Protein AF-A0A7S1DZ33-F1 (afdb_monomer_lite)

Secondary structure (DSSP, 8-state):
---HHHHHHHTT-S-GGGHHHHHHHHHHHHHHHHHTT-S-HHHHHHHHHHH-GGGHHHHHHHHHHHHHH-HHHHHHHHHHHHHHHHHHHHTT-HHHHHHHHHHHHHHHHTTSS-HHHHHHHHHHHHHHHH-TTS-HHHHHHHHHHHHTTHHHHHHHHHHH-HHHHHHHHHHHHHHHHTSPPHHHHHTTTGGG--

Radius of gyration: 19.01 Å; chains: 1; bounding box: 52×31×53 Å

Foldseek 3Di:
DDDLLVLLLCQPVDDPVCNVVSLVVSLVVVLVCVVVVHDDVLVSLLVSLLVPVVCLLSSLLSLLSSCVVPVVSLVVSLVVLVVQLVVCVVVVVLSSVLSSLLSQLSNCVSVSHPPVVNLVVLVVLLVQLLDPVHDNVSNVSSLCSSVSNCVSRVVVCCVPPVVSVVVSVVSSVVSVVPDDDVCVVCVVPVVVVD

Structure (mmCIF, N/CA/C/O backbone):
data_AF-A0A7S1DZ33-F1
#
_entry.id   AF-A0A7S1DZ33-F1
#
loop_
_atom_site.group_PDB
_atom_site.id
_atom_site.type_symbol
_atom_site.label_atom_id
_atom_site.label_alt_id
_atom_site.label_comp_id
_atom_site.label_asym_id
_atom_site.label_entity_id
_atom_site.label_seq_id
_atom_site.pdbx_PDB_ins_code
_atom_site.Cartn_x
_atom_site.Cartn_y
_atom_site.Cartn_z
_atom_site.occupancy
_atom_site.B_iso_or_equiv
_atom_site.auth_seq_id
_atom_site.auth_comp_id
_atom_site.auth_asym_id
_atom_site.auth_atom_id
_atom_site.pdbx_PDB_model_num
ATOM 1 N N . GLY A 1 1 ? 5.507 -12.126 -29.852 1.00 51.16 1 GLY A N 1
ATOM 2 C CA . GLY A 1 1 ? 5.211 -11.935 -28.422 1.00 51.16 1 GLY A CA 1
ATOM 3 C C . GLY A 1 1 ? 4.075 -10.948 -28.310 1.00 51.16 1 GLY A C 1
ATOM 4 O O . GLY A 1 1 ? 3.994 -10.083 -29.174 1.00 51.16 1 GLY A O 1
ATOM 5 N N . GLY A 1 2 ? 3.186 -11.118 -27.330 1.00 70.50 2 GLY A N 1
ATOM 6 C CA . GLY A 1 2 ? 2.117 -10.150 -27.063 1.00 70.50 2 GLY A CA 1
ATOM 7 C C . GLY A 1 2 ? 2.671 -8.774 -26.685 1.00 70.50 2 GLY A C 1
ATOM 8 O O . GLY A 1 2 ? 3.858 -8.629 -26.377 1.00 70.50 2 GLY A O 1
ATOM 9 N N . SER A 1 3 ? 1.811 -7.763 -26.722 1.00 91.44 3 SER A N 1
ATOM 10 C CA . SER A 1 3 ? 2.139 -6.405 -26.283 1.00 91.44 3 SER A CA 1
ATOM 11 C C . SER A 1 3 ? 2.646 -6.388 -24.830 1.00 91.44 3 SER A C 1
ATOM 13 O O . SER A 1 3 ? 2.325 -7.274 -24.034 1.00 91.44 3 SER A O 1
ATOM 15 N N . LEU A 1 4 ? 3.432 -5.370 -24.455 1.00 93.62 4 LEU A N 1
ATOM 16 C CA . LEU A 1 4 ? 3.889 -5.193 -23.068 1.00 93.62 4 LEU A CA 1
ATOM 17 C C . LEU A 1 4 ? 2.706 -5.161 -22.082 1.00 93.62 4 LEU A C 1
ATOM 19 O O . LEU A 1 4 ? 2.750 -5.808 -21.041 1.00 93.62 4 LEU A O 1
ATOM 23 N N . LYS A 1 5 ? 1.602 -4.508 -22.466 1.00 94.31 5 LYS A N 1
ATOM 24 C CA . LYS A 1 5 ? 0.354 -4.481 -21.691 1.00 94.31 5 LYS A CA 1
ATOM 25 C C . LYS A 1 5 ? -0.178 -5.883 -21.381 1.00 94.31 5 LYS A C 1
ATOM 27 O O . LYS A 1 5 ? -0.514 -6.162 -20.235 1.00 94.31 5 LYS A O 1
ATOM 32 N N . GLU A 1 6 ? -0.256 -6.760 -22.381 1.00 93.75 6 GLU A N 1
ATOM 33 C CA . GLU A 1 6 ? -0.731 -8.137 -22.186 1.00 93.75 6 GLU A CA 1
ATOM 34 C C . GLU A 1 6 ? 0.186 -8.909 -21.239 1.00 93.75 6 GLU A C 1
ATOM 36 O O . GLU A 1 6 ? -0.298 -9.626 -20.369 1.00 93.75 6 GLU A O 1
ATOM 41 N N . ARG A 1 7 ? 1.504 -8.723 -21.349 1.00 93.50 7 ARG A N 1
ATOM 42 C CA . ARG A 1 7 ? 2.453 -9.385 -20.448 1.00 93.50 7 ARG A CA 1
ATOM 43 C C . ARG A 1 7 ? 2.378 -8.885 -19.013 1.00 93.50 7 ARG A C 1
ATOM 45 O O . ARG A 1 7 ? 2.474 -9.704 -18.113 1.00 93.50 7 ARG A O 1
ATOM 52 N N . ILE A 1 8 ? 2.124 -7.596 -18.789 1.00 95.19 8 ILE A N 1
ATOM 53 C CA . ILE A 1 8 ? 1.865 -7.069 -17.440 1.00 95.19 8 ILE A CA 1
ATOM 54 C C . ILE A 1 8 ? 0.619 -7.733 -16.835 1.00 95.19 8 ILE A C 1
ATOM 56 O O . ILE A 1 8 ? 0.647 -8.184 -15.695 1.00 95.19 8 ILE A O 1
ATOM 60 N N . VAL A 1 9 ? -0.469 -7.867 -17.596 1.00 95.19 9 VAL A N 1
ATOM 61 C CA . VAL A 1 9 ? -1.693 -8.527 -17.100 1.00 95.19 9 VAL A CA 1
ATOM 62 C C . VAL A 1 9 ? -1.454 -10.012 -16.784 1.00 95.19 9 VAL A C 1
ATOM 64 O O . VAL A 1 9 ? -1.948 -10.525 -15.778 1.00 95.19 9 VAL A O 1
ATOM 67 N N . MET A 1 10 ? -0.668 -10.692 -17.620 1.00 92.88 10 MET A N 1
ATOM 68 C CA . MET A 1 10 ? -0.344 -12.116 -17.477 1.00 92.88 10 MET A CA 1
ATOM 69 C C . MET A 1 10 ? 0.807 -12.399 -16.500 1.00 92.88 10 MET A C 1
ATOM 71 O O . MET A 1 10 ? 1.076 -13.564 -16.214 1.00 92.88 10 MET A O 1
ATOM 75 N N . ALA A 1 11 ? 1.471 -11.372 -15.962 1.00 92.56 11 ALA A N 1
ATOM 76 C CA . ALA A 1 11 ? 2.574 -11.545 -15.023 1.00 92.56 11 ALA A CA 1
ATOM 77 C C . ALA A 1 11 ? 2.131 -12.417 -13.838 1.00 92.56 11 ALA A C 1
ATOM 79 O O . ALA A 1 11 ? 1.048 -12.217 -13.277 1.00 92.56 11 ALA A O 1
ATOM 80 N N . GLY A 1 12 ? 2.937 -13.412 -13.476 1.00 89.50 12 GLY A N 1
ATOM 81 C CA . GLY A 1 12 ? 2.608 -14.360 -12.415 1.00 89.50 12 GLY A CA 1
ATOM 82 C C . GLY A 1 12 ? 1.846 -15.606 -12.869 1.00 89.50 12 GLY A C 1
ATOM 83 O O . GLY A 1 12 ? 1.613 -16.479 -12.037 1.00 89.50 12 GLY A O 1
ATOM 84 N N . ASP A 1 13 ? 1.459 -15.713 -14.146 1.00 91.12 13 ASP A N 1
ATOM 85 C CA . ASP A 1 13 ? 0.853 -16.936 -14.706 1.00 91.12 13 ASP A CA 1
ATOM 86 C C . ASP A 1 13 ? 1.906 -17.944 -15.194 1.00 91.12 13 ASP A C 1
ATOM 88 O O . ASP A 1 13 ? 1.575 -19.049 -15.642 1.00 91.12 13 ASP A O 1
ATOM 92 N N . GLU A 1 14 ? 3.189 -17.582 -15.125 1.00 86.94 14 GLU A N 1
ATOM 93 C CA . GLU A 1 14 ? 4.289 -18.481 -15.425 1.00 86.94 14 GLU A CA 1
ATOM 94 C C . GLU A 1 14 ? 4.341 -19.664 -14.449 1.00 86.94 14 GLU A C 1
ATOM 96 O O . GLU A 1 14 ? 3.852 -19.639 -13.318 1.00 86.94 14 GLU A O 1
ATOM 101 N N . ARG A 1 15 ? 5.011 -20.737 -14.879 1.00 82.44 15 ARG A N 1
ATOM 102 C CA . ARG A 1 15 ? 5.339 -21.834 -13.964 1.00 82.44 15 ARG A CA 1
ATOM 103 C C . ARG A 1 15 ? 6.232 -21.297 -12.836 1.00 82.44 15 ARG A C 1
ATOM 105 O O . ARG A 1 15 ? 7.120 -20.498 -13.133 1.00 82.44 15 ARG A O 1
ATOM 112 N N . PRO A 1 16 ? 6.100 -21.788 -11.589 1.00 80.44 16 PRO A N 1
ATOM 113 C CA . PRO A 1 16 ? 6.852 -21.256 -10.449 1.00 80.44 16 PRO A CA 1
ATOM 114 C C . PRO A 1 16 ? 8.371 -21.179 -10.665 1.00 80.44 16 PRO A C 1
ATOM 116 O O . PRO A 1 16 ? 9.010 -20.226 -10.243 1.00 80.44 16 PRO A O 1
ATOM 119 N N . ASN A 1 17 ? 8.952 -22.142 -11.385 1.00 85.31 17 ASN A N 1
ATOM 120 C CA . ASN A 1 17 ? 10.386 -22.192 -11.681 1.00 85.31 17 ASN A CA 1
ATOM 121 C C . ASN A 1 17 ? 10.861 -21.176 -12.741 1.00 85.31 17 ASN A C 1
ATOM 123 O O . ASN A 1 17 ? 12.057 -21.087 -12.994 1.00 85.31 17 ASN A O 1
ATOM 127 N N . LEU A 1 18 ? 9.941 -20.475 -13.405 1.00 88.88 18 LEU A N 1
ATOM 128 C CA . LEU A 1 18 ? 10.223 -19.456 -14.421 1.00 88.88 18 LEU A CA 1
ATOM 129 C C . LEU A 1 18 ? 9.782 -18.058 -13.981 1.00 88.88 18 LEU A C 1
ATOM 131 O O . LEU A 1 18 ? 10.066 -17.100 -14.692 1.00 88.88 18 LEU A O 1
ATOM 135 N N . LEU A 1 19 ? 9.101 -17.940 -12.836 1.00 91.44 19 LEU A N 1
ATOM 136 C CA . LEU A 1 19 ? 8.504 -16.690 -12.379 1.00 91.44 19 LEU A CA 1
ATOM 137 C C . LEU A 1 19 ? 9.551 -15.585 -12.216 1.00 91.44 19 LEU A C 1
ATOM 139 O O . LEU A 1 19 ? 9.379 -14.501 -12.755 1.00 91.44 19 LEU A O 1
ATOM 143 N N . GLU A 1 20 ? 10.656 -15.872 -11.529 1.00 92.00 20 GLU A N 1
ATOM 144 C CA . GLU A 1 20 ? 11.720 -14.892 -11.286 1.00 92.00 20 GLU A CA 1
ATOM 145 C C . GLU A 1 20 ? 12.329 -14.375 -12.596 1.00 92.00 20 GLU A C 1
ATOM 147 O O . GLU A 1 20 ? 12.356 -13.172 -12.843 1.00 92.00 20 GLU A O 1
ATOM 152 N N . ALA A 1 21 ? 12.733 -15.287 -13.486 1.00 92.50 21 ALA A N 1
ATOM 153 C CA . ALA A 1 21 ? 13.272 -14.926 -14.796 1.00 92.50 21 ALA A CA 1
ATOM 154 C C . ALA A 1 21 ? 12.250 -14.155 -15.654 1.00 92.50 21 ALA A C 1
ATOM 156 O O . ALA A 1 21 ? 12.625 -13.244 -16.391 1.00 92.50 21 ALA A O 1
ATOM 157 N N . GLY A 1 22 ? 10.964 -14.505 -15.552 1.00 93.06 22 GLY A N 1
ATOM 158 C CA . GLY A 1 22 ? 9.872 -13.813 -16.234 1.00 93.06 22 GLY A CA 1
ATOM 159 C C . GLY A 1 22 ? 9.678 -12.383 -15.732 1.00 93.06 22 GLY A C 1
ATOM 160 O O . GLY A 1 22 ? 9.595 -11.462 -16.542 1.00 93.06 22 GLY A O 1
ATOM 161 N N . VAL A 1 23 ? 9.669 -12.184 -14.411 1.00 94.38 23 VAL A N 1
ATOM 162 C CA . VAL A 1 23 ? 9.530 -10.861 -13.785 1.00 94.38 23 VAL A CA 1
ATOM 163 C C . VAL A 1 23 ? 10.728 -9.968 -14.103 1.00 94.38 23 VAL A C 1
ATOM 165 O O . VAL A 1 23 ? 10.516 -8.809 -14.442 1.00 94.38 23 VAL A O 1
ATOM 168 N N . LEU A 1 24 ? 11.954 -10.503 -14.078 1.00 95.00 24 LEU A N 1
ATOM 169 C CA . LEU A 1 24 ? 13.165 -9.762 -14.458 1.00 95.00 24 LEU A CA 1
ATOM 170 C C . LEU A 1 24 ? 13.130 -9.319 -15.928 1.00 95.00 24 LEU A C 1
ATOM 172 O O . LEU A 1 24 ? 13.334 -8.151 -16.247 1.00 95.00 24 LEU A O 1
ATOM 176 N N . ALA A 1 25 ? 12.791 -10.231 -16.842 1.00 94.88 25 ALA A N 1
ATOM 177 C CA . ALA A 1 25 ? 12.669 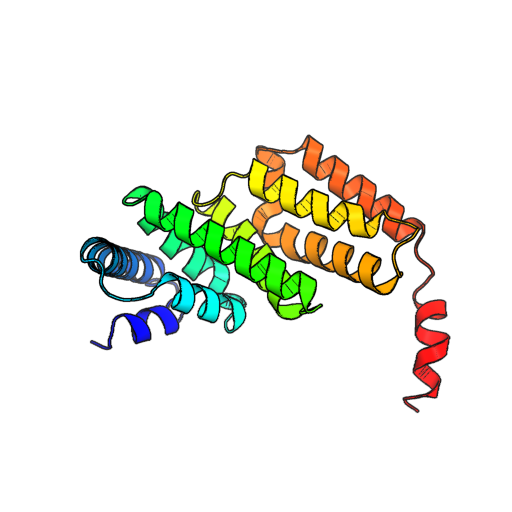-9.876 -18.255 1.00 94.88 25 ALA A CA 1
ATOM 178 C C . ALA A 1 25 ? 11.563 -8.831 -18.494 1.00 94.88 25 ALA A C 1
ATOM 180 O O . ALA A 1 25 ? 11.695 -7.958 -19.353 1.00 94.88 25 ALA A O 1
ATOM 181 N N . LEU A 1 26 ? 10.463 -8.910 -17.737 1.00 96.25 26 LEU A N 1
ATOM 182 C CA . LEU A 1 26 ? 9.380 -7.935 -17.803 1.00 96.25 26 LEU A CA 1
ATOM 183 C C . LEU A 1 26 ? 9.787 -6.576 -17.216 1.00 96.25 26 LEU A C 1
ATOM 185 O O . LEU A 1 26 ? 9.376 -5.552 -17.763 1.00 96.25 26 LEU A O 1
ATOM 189 N N . SER A 1 27 ? 10.586 -6.548 -16.143 1.00 96.62 27 SER A N 1
ATOM 190 C CA . SER A 1 27 ? 11.070 -5.299 -15.546 1.00 96.62 27 SER A CA 1
ATOM 191 C C . SER A 1 27 ? 11.996 -4.543 -16.483 1.00 96.62 27 SER A C 1
ATOM 193 O O . SER A 1 27 ? 11.837 -3.333 -16.611 1.00 96.62 27 SER A O 1
ATOM 195 N N . ASP A 1 28 ? 12.885 -5.241 -17.193 1.00 96.75 28 ASP A N 1
ATOM 196 C CA . ASP A 1 28 ? 13.796 -4.618 -18.160 1.00 96.75 28 ASP A CA 1
ATOM 197 C C . ASP A 1 28 ? 13.025 -3.933 -19.293 1.00 96.75 28 ASP A C 1
ATOM 199 O O . ASP A 1 28 ? 13.316 -2.801 -19.688 1.00 96.75 28 ASP A O 1
ATOM 203 N N . GLU A 1 29 ? 11.989 -4.598 -19.805 1.00 96.06 29 GLU A N 1
ATOM 204 C CA . GLU A 1 29 ? 11.175 -4.029 -20.871 1.00 96.06 29 GLU A CA 1
ATOM 205 C C . GLU A 1 29 ? 10.287 -2.880 -20.389 1.00 96.06 29 GLU A C 1
ATOM 207 O O . GLU A 1 29 ? 10.140 -1.874 -21.091 1.00 96.06 29 GLU A O 1
ATOM 212 N N . LEU A 1 30 ? 9.704 -3.011 -19.195 1.00 96.69 30 LEU A N 1
ATOM 213 C CA . LEU A 1 30 ? 8.938 -1.935 -18.581 1.00 96.69 30 LEU A CA 1
ATOM 214 C C . LEU A 1 30 ? 9.825 -0.708 -18.351 1.00 96.69 30 LEU A C 1
ATOM 216 O O . LEU A 1 30 ? 9.438 0.390 -18.745 1.00 96.69 30 LEU A O 1
ATOM 220 N N . LEU A 1 31 ? 11.021 -0.896 -17.791 1.00 96.38 31 LEU A N 1
ATOM 221 C CA . LEU A 1 31 ? 12.001 0.163 -17.566 1.00 96.38 31 LEU A CA 1
ATOM 222 C C . LEU A 1 31 ? 12.347 0.882 -18.872 1.00 96.38 31 LEU A C 1
ATOM 224 O O . LEU A 1 31 ? 12.254 2.108 -18.941 1.00 96.38 31 LEU A O 1
ATOM 228 N N . TRP A 1 32 ? 12.664 0.129 -19.928 1.00 96.19 32 TRP A N 1
ATOM 229 C CA . TRP A 1 32 ? 12.935 0.715 -21.239 1.00 96.19 32 TRP A CA 1
ATOM 230 C C . TRP A 1 32 ? 11.732 1.503 -21.777 1.00 96.19 32 TRP A C 1
ATOM 232 O O . TRP A 1 32 ? 11.883 2.601 -22.311 1.00 96.19 32 TRP A O 1
ATOM 242 N N . SER A 1 33 ? 10.508 0.990 -21.621 1.00 95.50 33 SER A N 1
ATOM 243 C CA . SER A 1 33 ? 9.313 1.714 -22.064 1.00 95.50 33 SER A CA 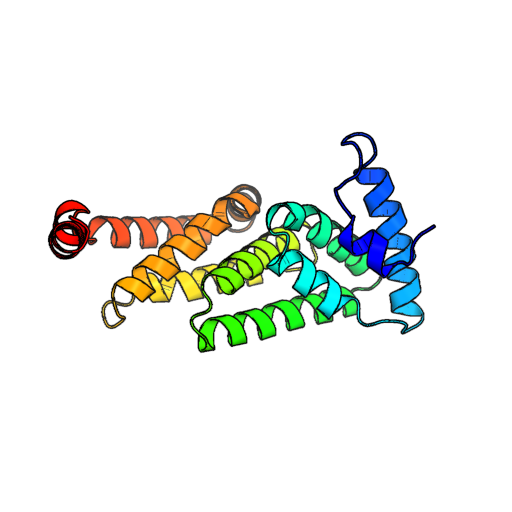1
ATOM 244 C C . SER A 1 33 ? 9.061 2.997 -21.269 1.00 95.50 33 SER A C 1
ATOM 246 O O . SER A 1 33 ? 8.630 3.989 -21.860 1.00 95.50 33 SER A O 1
ATOM 248 N N . VAL A 1 34 ? 9.326 2.982 -19.959 1.00 94.12 34 VAL A N 1
ATOM 249 C CA . VAL A 1 34 ? 9.218 4.146 -19.067 1.00 94.12 34 VAL A CA 1
ATOM 250 C C . VAL A 1 34 ? 10.228 5.224 -19.461 1.00 94.12 34 VAL A C 1
ATOM 252 O O . VAL A 1 34 ? 9.841 6.380 -19.614 1.00 94.12 34 VAL A O 1
ATOM 255 N N . GLN A 1 35 ? 11.490 4.854 -19.688 1.00 93.06 35 GLN A N 1
ATOM 256 C CA . GLN A 1 35 ? 12.556 5.789 -20.075 1.00 93.06 35 GLN A CA 1
ATOM 257 C C . GLN A 1 35 ? 12.295 6.451 -21.434 1.00 93.06 35 GLN A C 1
ATOM 259 O O . GLN A 1 35 ? 12.583 7.629 -21.624 1.00 93.06 35 GLN A O 1
ATOM 264 N N . GLU A 1 36 ? 11.676 5.718 -22.358 1.00 94.00 36 GLU A N 1
ATOM 265 C CA . GLU A 1 36 ? 11.244 6.242 -23.658 1.00 94.00 36 GLU A CA 1
ATOM 266 C C . GLU A 1 36 ? 9.955 7.085 -23.573 1.00 94.00 36 GLU A C 1
ATOM 268 O O . GLU A 1 36 ? 9.445 7.546 -24.595 1.00 94.00 36 GLU A O 1
ATOM 273 N N . GLY A 1 37 ? 9.380 7.267 -22.377 1.00 88.81 37 GLY A N 1
ATOM 274 C CA . GLY A 1 37 ? 8.158 8.048 -22.168 1.00 88.81 37 GLY A CA 1
ATOM 275 C C . GLY A 1 37 ? 6.924 7.442 -22.841 1.00 88.81 37 GLY A C 1
ATOM 276 O O . GLY A 1 37 ? 6.000 8.163 -23.223 1.00 88.81 37 GLY A O 1
ATOM 277 N N . ARG A 1 38 ? 6.904 6.121 -23.045 1.00 88.19 38 ARG A N 1
ATOM 278 C CA . ARG A 1 38 ? 5.815 5.434 -23.746 1.00 88.19 38 ARG A CA 1
ATOM 279 C C . ARG A 1 38 ? 4.920 4.709 -22.767 1.00 88.19 38 ARG A C 1
ATOM 281 O O . ARG A 1 38 ? 5.403 3.825 -22.071 1.00 88.19 38 ARG A O 1
ATOM 288 N N . GLY A 1 39 ? 3.619 4.975 -22.861 1.00 82.88 39 GLY A N 1
ATOM 289 C CA . GLY A 1 39 ? 2.566 4.246 -22.157 1.00 82.88 39 GLY A CA 1
ATOM 290 C C . GLY A 1 39 ? 2.315 4.744 -20.736 1.00 82.88 39 GLY A C 1
ATOM 291 O O . GLY A 1 39 ? 3.199 5.289 -20.085 1.00 82.88 39 GLY A O 1
ATOM 292 N N . ASP A 1 40 ? 1.087 4.535 -20.270 1.00 89.50 40 ASP A N 1
ATOM 293 C CA . ASP A 1 40 ? 0.693 4.781 -18.885 1.00 89.50 40 ASP A CA 1
ATOM 294 C C . ASP A 1 40 ? 0.653 3.452 -18.124 1.00 89.50 40 ASP A C 1
ATOM 296 O O . ASP A 1 40 ? -0.353 2.737 -18.087 1.00 89.50 40 ASP A O 1
ATOM 300 N N . TRP A 1 41 ? 1.814 3.059 -17.605 1.00 96.12 41 TRP A N 1
ATOM 301 C CA . TRP A 1 41 ? 1.971 1.778 -16.916 1.00 96.12 41 TRP A CA 1
ATOM 302 C C . TRP A 1 41 ? 1.535 1.834 -15.460 1.00 96.12 41 TRP A C 1
ATOM 304 O O . TRP A 1 41 ? 1.185 0.798 -14.902 1.00 96.12 41 TRP A O 1
ATOM 314 N N . ILE A 1 42 ? 1.563 3.021 -14.848 1.00 97.00 42 ILE A N 1
ATOM 315 C CA . ILE A 1 42 ? 1.193 3.197 -13.443 1.00 97.00 42 ILE A CA 1
ATOM 316 C C . ILE A 1 42 ? -0.286 2.852 -13.280 1.00 97.00 42 ILE A C 1
ATOM 318 O O . ILE A 1 42 ? -0.617 1.957 -12.501 1.00 97.00 42 ILE A O 1
ATOM 322 N N . ASP A 1 43 ? -1.154 3.468 -14.084 1.00 96.06 43 ASP A N 1
ATOM 323 C CA . ASP A 1 43 ? -2.593 3.214 -14.021 1.00 96.06 43 ASP A CA 1
ATOM 324 C C . ASP A 1 43 ? -2.934 1.761 -14.366 1.00 96.06 43 ASP A C 1
ATOM 326 O O . ASP A 1 43 ? -3.753 1.137 -13.687 1.00 96.06 43 ASP A O 1
ATOM 330 N N . LEU A 1 44 ? -2.257 1.177 -15.363 1.00 96.88 44 LEU A N 1
ATOM 331 C CA . LEU A 1 44 ? -2.442 -0.229 -15.723 1.00 96.88 44 LEU A CA 1
ATOM 332 C C . LEU A 1 44 ? -2.117 -1.170 -14.556 1.00 96.88 44 LEU A C 1
ATOM 334 O O . LEU A 1 44 ? -2.888 -2.086 -14.266 1.00 96.88 44 LEU A O 1
ATOM 338 N N . ILE A 1 45 ? -0.969 -0.987 -13.905 1.00 97.75 45 ILE A N 1
ATOM 339 C CA . ILE A 1 45 ? -0.543 -1.862 -12.809 1.00 97.75 45 ILE A CA 1
ATOM 340 C C . ILE A 1 45 ? -1.439 -1.640 -11.583 1.00 97.75 45 ILE A C 1
ATOM 342 O O . ILE A 1 45 ? -1.826 -2.617 -10.939 1.00 97.75 45 ILE A O 1
ATOM 346 N N . ILE A 1 46 ? -1.846 -0.398 -11.292 1.00 97.56 46 ILE A N 1
ATOM 347 C CA . ILE A 1 46 ? -2.812 -0.101 -10.221 1.00 97.56 46 ILE A CA 1
ATOM 348 C C . ILE A 1 46 ? -4.163 -0.783 -10.495 1.00 97.56 46 ILE A C 1
ATOM 350 O O . ILE A 1 46 ? -4.776 -1.361 -9.593 1.00 97.56 46 ILE A O 1
ATOM 354 N N . GLU A 1 47 ? -4.6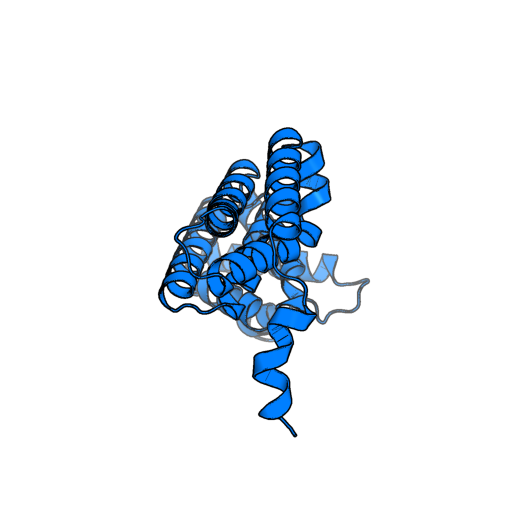29 -0.778 -11.742 1.00 96.75 47 GLU A N 1
ATOM 355 C CA . GLU A 1 47 ? -5.827 -1.515 -12.140 1.00 96.75 47 GLU A CA 1
ATOM 356 C C . GLU A 1 47 ? -5.647 -3.026 -11.933 1.00 96.75 47 GLU A C 1
ATOM 358 O O . GLU A 1 47 ? -6.547 -3.692 -11.410 1.00 96.75 47 GLU A O 1
ATOM 363 N N . CYS A 1 48 ? -4.473 -3.562 -12.277 1.00 97.19 48 CYS A N 1
ATOM 364 C CA . CYS A 1 48 ? -4.155 -4.970 -12.077 1.00 97.19 48 CYS A CA 1
ATOM 365 C C . CYS A 1 48 ? -4.179 -5.352 -10.593 1.00 97.19 48 CYS A C 1
ATOM 367 O O . CYS A 1 48 ? -4.859 -6.314 -10.255 1.00 97.19 48 CYS A O 1
ATOM 369 N N . VAL A 1 49 ? -3.550 -4.600 -9.682 1.00 97.00 49 VAL A N 1
ATOM 370 C CA . VAL A 1 49 ? -3.601 -4.927 -8.238 1.00 97.00 49 VAL A CA 1
ATOM 371 C C . VAL A 1 49 ? -5.018 -4.824 -7.664 1.00 97.00 49 VAL A C 1
ATOM 373 O O . VAL A 1 49 ? -5.388 -5.605 -6.786 1.00 97.00 49 VAL A O 1
ATOM 376 N N . CYS A 1 50 ? -5.849 -3.920 -8.194 1.00 95.94 50 CYS A N 1
ATOM 377 C CA . CYS A 1 50 ? -7.246 -3.776 -7.777 1.00 95.94 50 CYS A CA 1
ATOM 378 C C . CYS A 1 50 ? -8.152 -4.910 -8.287 1.00 95.94 50 CYS A C 1
ATOM 380 O O . CYS A 1 50 ? -9.180 -5.190 -7.673 1.00 95.94 50 CYS A O 1
ATOM 382 N N . LYS A 1 51 ? -7.801 -5.562 -9.402 1.00 95.44 51 LYS A N 1
ATOM 383 C CA . LYS A 1 51 ? -8.590 -6.654 -10.005 1.00 95.44 51 LYS A CA 1
ATOM 384 C C . LYS A 1 51 ? -8.027 -8.048 -9.721 1.00 95.44 51 LYS A C 1
ATOM 386 O O . LYS A 1 51 ? -8.780 -9.016 -9.680 1.00 95.44 51 LYS A O 1
ATOM 391 N N . LEU A 1 52 ? -6.719 -8.152 -9.511 1.00 93.81 52 LEU A N 1
ATOM 392 C CA . LEU A 1 52 ? -5.941 -9.387 -9.404 1.00 93.81 52 LEU A CA 1
ATOM 393 C C . LEU A 1 52 ? -5.174 -9.406 -8.075 1.00 93.81 52 LEU A C 1
ATOM 395 O O . LEU A 1 52 ? -3.952 -9.528 -8.035 1.00 93.81 52 LEU A O 1
ATOM 399 N N . GLY A 1 53 ? -5.904 -9.293 -6.962 1.00 91.12 53 GLY A N 1
ATOM 400 C CA . GLY A 1 53 ? -5.318 -9.150 -5.624 1.00 91.12 53 GLY A CA 1
ATOM 401 C C . GLY A 1 53 ? -4.382 -10.288 -5.182 1.00 91.12 53 GLY A C 1
ATOM 402 O O . GLY A 1 53 ? -3.567 -10.091 -4.288 1.00 91.12 53 GLY A O 1
ATOM 403 N N . SER A 1 54 ? -4.456 -11.473 -5.797 1.00 92.62 54 SER A N 1
ATOM 404 C CA . SER A 1 54 ? -3.521 -12.581 -5.537 1.00 92.62 54 SER A CA 1
ATOM 405 C C . SER A 1 54 ? -2.137 -12.378 -6.162 1.00 92.62 54 SER A C 1
ATOM 407 O O . SER A 1 54 ? -1.195 -13.057 -5.771 1.00 92.62 54 SER A O 1
ATOM 409 N N . LYS A 1 55 ? -2.010 -11.460 -7.128 1.00 95.44 55 LYS A N 1
ATOM 410 C CA . LYS A 1 55 ? -0.776 -11.168 -7.870 1.00 95.44 55 LYS A CA 1
ATOM 411 C C . LYS A 1 55 ? -0.059 -9.904 -7.381 1.00 95.44 55 LYS A C 1
ATOM 413 O O . LYS A 1 55 ? 0.932 -9.502 -7.980 1.00 95.44 55 LYS A O 1
ATOM 418 N N . ILE A 1 56 ? -0.522 -9.283 -6.291 1.00 97.38 56 ILE A N 1
ATOM 419 C CA . ILE A 1 56 ? 0.094 -8.069 -5.720 1.00 97.38 56 ILE A CA 1
ATOM 420 C C . ILE A 1 56 ? 1.620 -8.202 -5.534 1.00 97.38 56 ILE A C 1
ATOM 422 O O . ILE A 1 56 ? 2.307 -7.276 -5.961 1.00 97.38 56 ILE A O 1
ATOM 426 N N . PRO A 1 57 ? 2.184 -9.315 -5.012 1.00 96.62 57 PRO A N 1
ATOM 427 C CA . PRO A 1 57 ? 3.635 -9.431 -4.827 1.00 96.62 57 PRO A CA 1
ATOM 428 C C . PRO A 1 57 ? 4.410 -9.340 -6.143 1.00 96.62 57 PRO A C 1
ATOM 430 O O . PRO A 1 57 ? 5.471 -8.729 -6.202 1.00 96.62 57 PRO A O 1
ATOM 433 N N . VAL A 1 58 ? 3.854 -9.896 -7.226 1.00 97.00 58 VAL A N 1
ATOM 434 C CA . VAL A 1 58 ? 4.466 -9.855 -8.563 1.00 97.00 58 VAL A CA 1
ATOM 435 C C . VAL A 1 58 ? 4.535 -8.413 -9.063 1.00 97.00 58 VAL A C 1
ATOM 437 O O . VAL A 1 58 ? 5.579 -7.964 -9.531 1.00 97.00 58 VAL A O 1
ATOM 440 N N . TYR A 1 59 ? 3.441 -7.664 -8.914 1.00 98.00 59 TYR A N 1
ATOM 441 C CA . TYR A 1 59 ? 3.391 -6.259 -9.313 1.00 98.00 59 TYR A CA 1
ATOM 442 C C . TYR A 1 59 ? 4.287 -5.370 -8.448 1.00 98.00 59 TYR A C 1
ATOM 444 O O . TYR A 1 59 ? 4.966 -4.493 -8.975 1.00 98.00 59 TYR A O 1
ATOM 452 N N . ALA A 1 60 ? 4.337 -5.604 -7.138 1.00 97.81 60 ALA A N 1
ATOM 453 C CA . ALA A 1 60 ? 5.204 -4.848 -6.242 1.00 97.81 60 ALA A CA 1
ATOM 454 C C . ALA A 1 60 ? 6.693 -5.128 -6.489 1.00 97.81 60 ALA A C 1
ATOM 456 O O . ALA A 1 60 ? 7.494 -4.193 -6.443 1.00 97.81 60 ALA A O 1
ATOM 457 N N . ALA A 1 61 ? 7.062 -6.376 -6.799 1.00 97.31 61 ALA A N 1
ATOM 458 C CA . ALA A 1 61 ? 8.416 -6.741 -7.209 1.00 97.31 61 ALA A CA 1
ATOM 459 C C . ALA A 1 61 ? 8.801 -6.062 -8.530 1.00 97.31 61 ALA A C 1
ATOM 461 O O . ALA A 1 61 ? 9.867 -5.460 -8.616 1.00 97.31 61 ALA A O 1
ATOM 462 N N . LEU A 1 62 ? 7.906 -6.080 -9.526 1.00 97.38 62 LEU A N 1
ATOM 463 C CA . LEU A 1 62 ? 8.102 -5.384 -10.800 1.00 97.38 62 LEU A CA 1
ATOM 464 C C . LEU A 1 62 ? 8.361 -3.883 -10.590 1.00 97.38 62 LEU A C 1
ATOM 466 O O . LEU A 1 62 ? 9.319 -3.340 -11.134 1.00 97.38 62 LEU A O 1
ATOM 470 N N . VAL A 1 63 ? 7.542 -3.221 -9.766 1.00 98.00 63 VAL A N 1
ATOM 471 C CA . VAL A 1 63 ? 7.725 -1.801 -9.424 1.00 98.00 63 VAL A CA 1
ATOM 472 C C . VAL A 1 63 ? 9.022 -1.574 -8.648 1.00 98.00 63 VAL A C 1
ATOM 474 O O . VAL A 1 63 ? 9.712 -0.597 -8.917 1.00 98.00 63 VAL A O 1
ATOM 477 N N . GLY A 1 64 ? 9.379 -2.467 -7.721 1.00 97.94 64 GLY A N 1
ATOM 478 C CA . GLY A 1 64 ? 10.624 -2.394 -6.952 1.00 97.94 64 GLY A CA 1
ATOM 479 C C . GLY A 1 64 ? 11.869 -2.455 -7.837 1.00 97.94 64 GLY A C 1
ATOM 480 O O . GLY A 1 64 ? 12.740 -1.599 -7.714 1.00 97.94 64 GLY A O 1
ATOM 481 N N . LEU A 1 65 ? 11.905 -3.396 -8.786 1.00 97.88 65 LEU A N 1
ATOM 482 C CA . LEU A 1 65 ? 12.996 -3.541 -9.757 1.00 97.88 65 LEU A CA 1
ATOM 483 C C . LEU A 1 65 ? 13.153 -2.287 -10.626 1.00 97.88 65 LEU A C 1
ATOM 485 O O . LEU A 1 65 ? 14.254 -1.763 -10.774 1.00 97.88 65 LEU A O 1
ATOM 489 N N . VAL A 1 66 ? 12.044 -1.756 -11.151 1.00 97.12 66 VAL A N 1
ATOM 490 C CA . VAL A 1 66 ? 12.067 -0.513 -11.940 1.00 97.12 66 VAL A CA 1
ATOM 491 C C . VAL A 1 66 ? 12.485 0.676 -11.071 1.00 97.12 66 VAL A C 1
ATOM 493 O O . VAL A 1 66 ? 13.221 1.540 -11.534 1.00 97.12 66 VAL A O 1
ATOM 496 N N . ASN A 1 67 ? 12.053 0.729 -9.808 1.00 97.56 67 ASN A N 1
ATOM 497 C CA . ASN A 1 67 ? 12.409 1.788 -8.865 1.00 97.56 67 ASN A CA 1
ATOM 498 C C . ASN A 1 67 ? 13.911 1.817 -8.543 1.00 97.56 67 ASN A C 1
ATOM 500 O O . ASN A 1 67 ? 14.457 2.904 -8.370 1.00 97.56 67 ASN A O 1
ATOM 504 N N . THR A 1 68 ? 14.585 0.664 -8.492 1.00 97.00 68 THR A N 1
ATOM 505 C CA . THR A 1 68 ? 16.042 0.598 -8.288 1.00 97.00 68 THR A CA 1
ATOM 506 C C . THR A 1 68 ? 16.807 1.363 -9.370 1.00 97.00 68 THR A C 1
ATOM 508 O O . THR A 1 68 ? 17.743 2.093 -9.051 1.00 97.00 68 THR A O 1
ATOM 511 N N . GLU A 1 69 ? 16.374 1.253 -10.626 1.00 96.38 69 GLU A N 1
ATOM 512 C CA . GLU A 1 69 ? 17.024 1.898 -11.776 1.00 96.38 69 GLU A CA 1
ATOM 513 C C . GLU A 1 69 ? 16.432 3.280 -12.107 1.00 96.38 69 GLU A C 1
ATOM 515 O O . GLU A 1 69 ? 17.107 4.142 -12.673 1.00 96.38 69 GLU A O 1
ATOM 520 N N . HIS A 1 70 ? 15.164 3.518 -11.760 1.00 95.75 70 HIS A N 1
ATOM 521 C CA . HIS A 1 70 ? 14.433 4.748 -12.066 1.00 95.75 70 HIS A CA 1
ATOM 522 C C . HIS A 1 70 ? 13.556 5.209 -10.877 1.00 95.75 70 HIS A C 1
ATOM 524 O O . HIS A 1 70 ? 12.325 5.080 -10.917 1.00 95.75 70 HIS A O 1
ATOM 530 N N . PRO A 1 71 ? 14.150 5.809 -9.824 1.00 95.88 71 PRO A N 1
ATOM 531 C CA . PRO A 1 71 ? 13.446 6.147 -8.579 1.00 95.88 71 PRO A CA 1
ATOM 532 C C . PRO A 1 71 ? 12.248 7.091 -8.744 1.00 95.88 71 PRO A C 1
ATOM 534 O O . PRO A 1 71 ? 11.261 6.996 -8.011 1.00 95.88 71 PRO A O 1
ATOM 537 N N . ASP A 1 72 ? 12.286 7.983 -9.739 1.00 95.75 72 ASP A N 1
ATOM 538 C CA . ASP A 1 72 ? 11.158 8.872 -10.036 1.00 95.75 72 ASP A CA 1
ATOM 539 C C . ASP A 1 72 ? 9.899 8.082 -10.422 1.00 95.75 72 ASP A C 1
ATOM 541 O O . ASP A 1 72 ? 8.789 8.470 -10.058 1.00 95.75 72 ASP A O 1
ATOM 545 N N . TYR A 1 73 ? 10.057 6.928 -11.082 1.00 95.62 73 TYR A N 1
ATOM 546 C CA . TYR A 1 73 ? 8.927 6.063 -11.422 1.00 95.62 73 TYR A CA 1
ATOM 547 C C . TYR A 1 73 ? 8.295 5.480 -10.158 1.00 95.62 73 TYR A C 1
ATOM 549 O O . TYR A 1 73 ? 7.080 5.566 -9.993 1.00 95.62 73 TYR A O 1
ATOM 557 N N . GLY A 1 74 ? 9.109 4.958 -9.232 1.00 96.25 74 GLY A N 1
ATOM 558 C CA . GLY A 1 74 ? 8.620 4.443 -7.952 1.00 96.25 74 GLY A CA 1
ATOM 559 C C . GLY A 1 74 ? 7.917 5.521 -7.127 1.00 96.25 74 GLY A C 1
ATOM 560 O O . GLY A 1 74 ? 6.818 5.293 -6.625 1.00 96.25 74 GLY A O 1
ATOM 561 N N . LYS A 1 75 ? 8.471 6.739 -7.083 1.00 96.94 75 LYS A N 1
ATOM 562 C CA . LYS A 1 75 ? 7.823 7.895 -6.445 1.00 96.94 75 LYS A CA 1
ATOM 563 C C . LYS A 1 75 ? 6.456 8.204 -7.062 1.00 96.94 75 LYS A C 1
ATOM 565 O O . LYS A 1 75 ? 5.481 8.381 -6.331 1.00 96.94 75 LYS A O 1
ATOM 570 N N . HIS A 1 76 ? 6.364 8.276 -8.390 1.00 97.50 76 HIS A N 1
ATOM 571 C CA . HIS A 1 76 ? 5.090 8.505 -9.075 1.00 97.50 76 HIS A CA 1
ATOM 572 C C . HIS A 1 76 ? 4.090 7.373 -8.822 1.00 97.50 76 HIS A C 1
ATOM 574 O O . HIS A 1 76 ? 2.913 7.646 -8.590 1.00 97.50 76 HIS A O 1
ATOM 580 N N . PHE A 1 77 ? 4.562 6.126 -8.789 1.00 98.12 77 PHE A N 1
ATOM 581 C CA . PHE A 1 77 ? 3.738 4.960 -8.503 1.00 98.12 77 PHE A CA 1
ATOM 582 C C . PHE A 1 77 ? 3.148 5.004 -7.088 1.00 98.12 77 PHE A C 1
ATOM 584 O O . PHE A 1 77 ? 1.937 4.875 -6.915 1.00 98.12 77 PHE A O 1
ATOM 591 N N . VAL A 1 78 ? 3.981 5.252 -6.072 1.00 98.06 78 VAL A N 1
ATOM 592 C CA . VAL A 1 78 ? 3.546 5.383 -4.671 1.00 98.06 78 VAL A CA 1
ATOM 593 C C . VAL A 1 78 ? 2.533 6.520 -4.516 1.00 98.06 78 VAL A C 1
ATOM 595 O O . VAL A 1 78 ? 1.498 6.335 -3.876 1.00 98.06 78 VAL A O 1
ATOM 598 N N . ASN A 1 79 ? 2.775 7.671 -5.152 1.00 98.00 79 ASN A N 1
ATOM 599 C CA . ASN A 1 79 ? 1.836 8.796 -5.129 1.00 98.00 79 ASN A CA 1
ATOM 600 C C . ASN A 1 79 ? 0.482 8.437 -5.761 1.00 98.00 79 ASN A C 1
ATOM 602 O O . ASN A 1 79 ? -0.561 8.826 -5.239 1.00 98.00 79 ASN A O 1
ATOM 606 N N . ALA A 1 80 ? 0.482 7.680 -6.860 1.00 98.12 80 ALA A N 1
ATOM 607 C CA . ALA A 1 80 ? -0.745 7.228 -7.505 1.00 98.12 80 ALA A CA 1
ATOM 608 C C . ALA A 1 80 ? -1.514 6.212 -6.638 1.00 98.12 80 ALA A C 1
ATOM 610 O O . ALA A 1 80 ? -2.736 6.316 -6.514 1.00 98.12 80 ALA A O 1
ATOM 611 N N . VAL A 1 81 ? -0.816 5.286 -5.965 1.00 98.19 81 VAL A N 1
ATOM 612 C CA . VAL A 1 81 ? -1.424 4.379 -4.972 1.00 98.19 81 VAL A CA 1
ATOM 613 C C . VAL A 1 81 ? -2.073 5.175 -3.840 1.00 98.19 81 VAL A C 1
ATOM 615 O O . VAL A 1 81 ? -3.222 4.900 -3.492 1.00 98.19 81 VAL A O 1
ATOM 618 N N . HIS A 1 82 ? -1.383 6.187 -3.307 1.00 97.00 82 HIS A N 1
ATOM 619 C CA . HIS A 1 82 ? -1.913 7.054 -2.254 1.00 97.00 82 HIS A CA 1
ATOM 620 C C . HIS A 1 82 ? -3.167 7.814 -2.708 1.00 97.00 82 HIS A C 1
ATOM 622 O O . HIS A 1 82 ? -4.206 7.729 -2.058 1.00 97.00 82 HIS A O 1
ATOM 628 N N . ALA A 1 83 ? -3.123 8.477 -3.867 1.00 97.94 83 ALA A N 1
ATOM 629 C CA . ALA A 1 83 ? -4.271 9.203 -4.416 1.00 97.94 83 ALA A CA 1
ATOM 630 C C . ALA A 1 83 ? -5.481 8.281 -4.673 1.00 97.94 83 ALA A C 1
ATOM 632 O O . ALA A 1 83 ? -6.640 8.642 -4.426 1.00 97.94 83 ALA A O 1
ATOM 633 N N . ARG A 1 84 ? -5.230 7.050 -5.141 1.00 97.88 84 ARG A N 1
ATOM 634 C CA . ARG A 1 84 ? -6.284 6.049 -5.342 1.00 97.88 84 ARG A CA 1
ATOM 635 C C . ARG A 1 84 ? -6.856 5.554 -4.016 1.00 97.88 84 ARG A C 1
ATOM 637 O O . ARG A 1 84 ? -8.060 5.305 -3.949 1.00 97.88 84 ARG A O 1
ATOM 644 N N . LEU A 1 85 ? -6.022 5.435 -2.983 1.00 97.44 85 LEU A N 1
ATOM 645 C CA . LEU A 1 85 ? -6.440 5.053 -1.638 1.00 97.44 85 LEU A CA 1
ATOM 646 C C . LEU A 1 85 ? -7.312 6.143 -1.009 1.00 97.44 85 LEU A C 1
ATOM 648 O O . LEU A 1 85 ? -8.395 5.824 -0.534 1.00 97.44 85 LEU A O 1
ATOM 652 N N . GLU A 1 86 ? -6.918 7.415 -1.094 1.00 96.75 86 GLU A N 1
ATOM 653 C CA . GLU A 1 86 ? -7.740 8.553 -0.651 1.00 96.75 86 GLU A CA 1
ATOM 654 C C . GLU A 1 86 ? -9.110 8.558 -1.338 1.00 96.75 86 GLU A C 1
ATOM 656 O O . GLU A 1 86 ? -10.148 8.648 -0.682 1.00 96.75 86 GLU A O 1
ATOM 661 N N . THR A 1 87 ? -9.126 8.382 -2.662 1.00 97.75 87 THR A N 1
ATOM 662 C CA . THR A 1 87 ? -10.371 8.301 -3.438 1.00 97.75 87 THR A CA 1
ATOM 663 C C . THR A 1 87 ? -11.240 7.125 -2.985 1.00 97.75 87 THR A C 1
ATOM 665 O O . THR A 1 87 ? -12.458 7.256 -2.865 1.00 97.75 87 THR A O 1
ATOM 668 N N . ALA A 1 88 ? -10.636 5.964 -2.719 1.00 96.50 88 ALA A N 1
ATOM 669 C CA . ALA A 1 88 ? -11.355 4.794 -2.228 1.00 96.50 88 ALA A CA 1
ATOM 670 C C . ALA A 1 88 ? -11.906 5.014 -0.809 1.00 96.50 88 ALA A C 1
ATOM 672 O O . ALA A 1 88 ? -13.012 4.566 -0.512 1.00 96.50 88 ALA A O 1
ATOM 673 N N . THR A 1 89 ? -11.186 5.743 0.045 1.00 93.94 89 THR A N 1
ATOM 674 C CA . THR A 1 89 ? -11.642 6.144 1.384 1.00 93.94 89 THR A CA 1
ATOM 675 C C . THR A 1 89 ? -12.834 7.096 1.315 1.00 93.94 89 THR A C 1
ATOM 677 O O . THR A 1 89 ? -13.828 6.872 2.002 1.00 93.94 89 THR A O 1
ATOM 680 N N . LEU A 1 90 ? -12.790 8.110 0.445 1.00 94.94 90 LEU A N 1
ATOM 681 C CA . LEU A 1 90 ? -13.896 9.061 0.258 1.00 94.94 90 LEU A CA 1
ATOM 682 C C . LEU A 1 90 ? -15.185 8.392 -0.238 1.00 94.94 90 LEU A C 1
ATOM 684 O O . LEU A 1 90 ? -16.278 8.824 0.121 1.00 94.94 90 LEU A O 1
ATOM 688 N N . ASN A 1 91 ? -15.055 7.335 -1.040 1.00 95.62 91 ASN A N 1
ATOM 689 C CA . ASN A 1 91 ? -16.186 6.597 -1.601 1.00 95.62 91 ASN A CA 1
ATOM 690 C C . ASN A 1 91 ? -16.651 5.416 -0.730 1.00 95.62 91 ASN A C 1
ATOM 692 O O . ASN A 1 91 ? -17.524 4.667 -1.165 1.00 95.62 91 ASN A O 1
ATOM 696 N N . ASP A 1 92 ? -16.060 5.215 0.456 1.00 92.00 92 ASP A N 1
ATOM 697 C CA . ASP A 1 92 ? -16.265 4.016 1.282 1.00 92.00 92 ASP A CA 1
ATOM 698 C C . ASP A 1 92 ? -16.057 2.699 0.461 1.00 92.00 92 ASP A C 1
ATOM 700 O O . ASP A 1 92 ? -16.682 1.668 0.719 1.00 92.00 92 ASP A O 1
ATOM 704 N N . ASP A 1 93 ? -15.154 2.708 -0.540 1.00 95.38 93 ASP A N 1
ATOM 705 C CA . ASP A 1 93 ? -14.771 1.532 -1.343 1.00 95.38 93 ASP A CA 1
ATOM 706 C C . ASP A 1 93 ? -13.776 0.656 -0.580 1.00 95.38 93 ASP A C 1
ATOM 708 O O . ASP A 1 93 ? -12.550 0.686 -0.738 1.00 95.38 93 ASP A O 1
ATOM 712 N N . PHE A 1 94 ? -14.365 -0.161 0.272 1.00 92.50 94 PHE A N 1
ATOM 713 C CA . PHE A 1 94 ? -13.678 -1.042 1.189 1.00 92.50 94 PHE A CA 1
ATOM 714 C C . PHE A 1 94 ? -12.868 -2.163 0.524 1.00 92.50 94 PHE A C 1
ATOM 716 O O . PHE A 1 94 ? -11.943 -2.724 1.123 1.00 92.50 94 PHE A O 1
ATOM 723 N N . VAL A 1 95 ? -13.208 -2.557 -0.701 1.00 94.31 95 VAL A N 1
ATOM 724 C CA . VAL A 1 95 ? -12.445 -3.604 -1.388 1.00 94.31 95 VAL A CA 1
ATOM 725 C C . VAL A 1 95 ? -11.161 -3.003 -1.932 1.00 94.31 95 VAL A C 1
ATOM 727 O O . VAL A 1 95 ? -10.084 -3.550 -1.679 1.00 94.31 95 VAL A O 1
ATOM 730 N N . THR A 1 96 ? -11.258 -1.856 -2.604 1.00 96.38 96 THR A N 1
ATOM 731 C CA . THR A 1 96 ? -10.093 -1.168 -3.153 1.00 96.38 96 THR A CA 1
ATOM 732 C C . THR A 1 96 ? -9.158 -0.659 -2.060 1.00 96.38 96 THR A C 1
ATOM 734 O O . THR A 1 96 ? -7.956 -0.880 -2.180 1.00 96.38 96 THR A O 1
ATOM 737 N N . GLN A 1 97 ? -9.671 -0.091 -0.961 1.00 96.50 97 GLN A N 1
ATOM 738 C CA . GLN A 1 97 ? -8.838 0.324 0.180 1.00 96.50 97 GLN A CA 1
ATOM 739 C C . GLN A 1 97 ? -7.943 -0.821 0.682 1.00 96.50 97 GLN A C 1
ATOM 741 O O . GLN A 1 97 ? -6.727 -0.675 0.778 1.00 96.50 97 GLN A O 1
ATOM 746 N N . LYS A 1 98 ? -8.527 -2.004 0.911 1.00 96.12 98 LYS A N 1
ATOM 747 C CA . LYS A 1 98 ? -7.794 -3.196 1.361 1.00 96.12 98 LYS A CA 1
ATOM 748 C C . LYS A 1 98 ? -6.718 -3.642 0.365 1.00 96.12 98 LYS A C 1
ATOM 750 O O . LYS A 1 98 ? -5.636 -4.051 0.777 1.00 96.12 98 LYS A O 1
ATOM 755 N N . LEU A 1 99 ? -7.013 -3.626 -0.936 1.00 97.81 99 LEU A N 1
ATOM 756 C CA . LEU A 1 99 ? -6.056 -4.055 -1.964 1.00 97.81 99 LEU A CA 1
ATOM 757 C C . LEU A 1 99 ? -4.900 -3.060 -2.120 1.00 97.81 99 LEU A C 1
ATOM 759 O O . LEU A 1 99 ? -3.750 -3.476 -2.246 1.00 97.81 99 LEU A O 1
ATOM 763 N N . LEU A 1 100 ? -5.183 -1.761 -2.046 1.00 98.19 100 LEU A N 1
ATOM 764 C CA . LEU A 1 100 ? -4.161 -0.718 -2.114 1.00 98.19 100 LEU A CA 1
ATOM 765 C C . LEU A 1 100 ? -3.291 -0.685 -0.859 1.00 98.19 100 LEU A C 1
ATOM 767 O O . LEU A 1 100 ? -2.082 -0.527 -0.978 1.00 98.19 100 LEU A O 1
ATOM 771 N N . LEU A 1 101 ? -3.862 -0.920 0.326 1.00 97.75 101 LEU A N 1
ATOM 772 C CA . LEU A 1 101 ? -3.078 -0.997 1.559 1.00 97.75 101 LEU A CA 1
ATOM 773 C C . LEU A 1 101 ? -2.127 -2.207 1.560 1.00 97.75 101 LEU A C 1
ATOM 775 O O . LEU A 1 101 ? -0.966 -2.085 1.940 1.00 97.75 1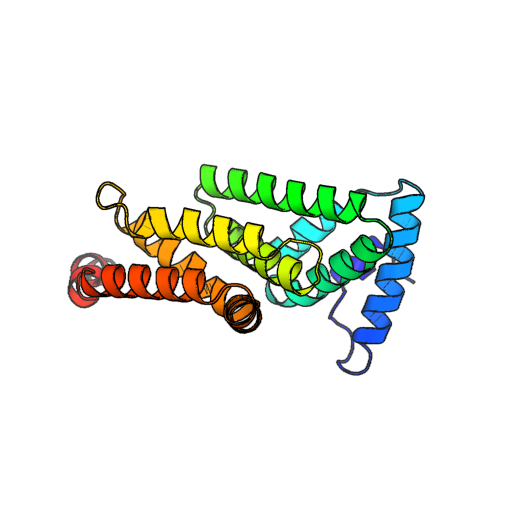01 LEU A O 1
ATOM 779 N N . ARG A 1 102 ? -2.569 -3.357 1.030 1.00 97.88 102 ARG A N 1
ATOM 780 C CA . ARG A 1 102 ? -1.684 -4.509 0.762 1.00 97.88 102 ARG A CA 1
ATOM 781 C C . ARG A 1 102 ? -0.623 -4.205 -0.284 1.00 97.88 102 ARG A C 1
ATOM 783 O O . ARG A 1 102 ? 0.508 -4.650 -0.149 1.00 97.88 102 ARG A O 1
ATOM 790 N N . THR A 1 103 ? -0.976 -3.431 -1.307 1.00 98.31 103 THR A N 1
ATOM 791 C CA . THR A 1 103 ? -0.005 -2.973 -2.304 1.00 98.31 103 THR A CA 1
ATOM 792 C C . THR A 1 103 ? 1.059 -2.100 -1.643 1.00 98.31 103 THR A C 1
ATOM 794 O O . THR A 1 103 ? 2.237 -2.329 -1.872 1.00 98.31 103 THR A O 1
ATOM 797 N N . ALA A 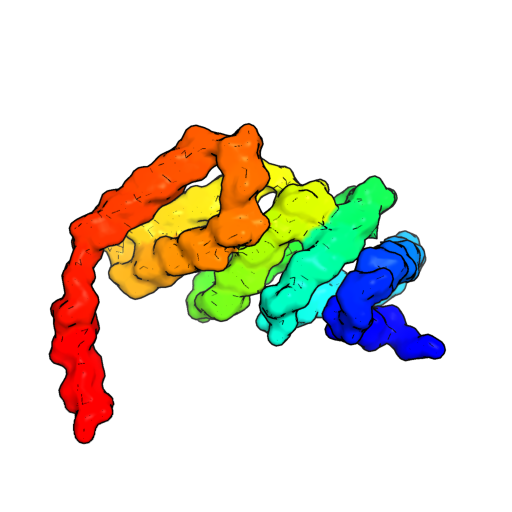1 104 ? 0.683 -1.171 -0.760 1.00 98.38 104 ALA A N 1
ATOM 798 C CA . ALA A 1 104 ? 1.637 -0.373 0.009 1.00 98.38 104 ALA A CA 1
ATOM 799 C C . ALA A 1 104 ? 2.559 -1.248 0.879 1.00 98.38 104 ALA A C 1
ATOM 801 O O . ALA A 1 104 ? 3.765 -1.015 0.912 1.00 98.38 104 ALA A O 1
ATOM 802 N N . ALA A 1 105 ? 2.016 -2.285 1.525 1.00 98.19 105 ALA A N 1
ATOM 803 C CA . ALA A 1 105 ? 2.807 -3.246 2.293 1.00 98.19 105 ALA A CA 1
ATOM 804 C C . ALA A 1 105 ? 3.863 -3.959 1.431 1.00 98.19 105 ALA A C 1
ATOM 806 O O . ALA A 1 105 ? 5.042 -3.981 1.781 1.00 98.19 105 ALA A O 1
ATOM 807 N N . GLU A 1 106 ? 3.466 -4.462 0.264 1.00 98.12 106 GLU A N 1
ATOM 808 C CA . GLU A 1 106 ? 4.385 -5.130 -0.659 1.00 98.12 106 GLU A CA 1
ATOM 809 C C . GLU A 1 106 ? 5.386 -4.166 -1.316 1.00 98.12 106 GLU A C 1
ATOM 811 O O . GLU A 1 106 ? 6.531 -4.542 -1.553 1.00 98.12 106 GLU A O 1
ATOM 816 N N . LEU A 1 107 ? 5.010 -2.906 -1.556 1.00 98.25 107 LEU A N 1
ATOM 817 C CA . LEU A 1 107 ? 5.945 -1.874 -2.019 1.00 98.25 107 LEU A CA 1
ATOM 818 C C . LEU A 1 107 ? 7.011 -1.552 -0.966 1.00 98.25 107 LEU A C 1
ATOM 820 O O . LEU A 1 107 ? 8.144 -1.230 -1.322 1.00 98.25 107 LEU A O 1
ATOM 824 N N . ALA A 1 108 ? 6.677 -1.642 0.325 1.00 97.81 108 ALA A N 1
ATOM 825 C CA . ALA A 1 108 ? 7.670 -1.503 1.386 1.00 97.81 108 ALA A CA 1
ATOM 826 C C . ALA A 1 108 ? 8.643 -2.690 1.398 1.00 97.81 108 ALA A C 1
ATOM 828 O O . ALA A 1 108 ? 9.854 -2.505 1.523 1.00 97.81 108 ALA A O 1
ATOM 829 N N . ASN A 1 109 ? 8.132 -3.904 1.172 1.00 96.69 109 ASN A N 1
ATOM 830 C CA . ASN A 1 109 ? 8.963 -5.099 1.029 1.00 96.69 109 ASN A CA 1
ATOM 831 C C . ASN A 1 109 ? 9.876 -5.032 -0.206 1.00 96.69 109 ASN A C 1
ATOM 833 O O . ASN A 1 109 ? 11.042 -5.418 -0.125 1.00 96.69 109 ASN A O 1
ATOM 837 N N . SER A 1 110 ? 9.389 -4.507 -1.332 1.00 96.38 110 SER A N 1
ATOM 838 C CA . SER A 1 110 ? 10.189 -4.368 -2.554 1.00 96.38 110 SER A CA 1
ATOM 839 C C . SER A 1 110 ? 11.150 -3.173 -2.538 1.00 96.38 110 SER A C 1
ATOM 841 O O . SER A 1 110 ? 11.948 -3.018 -3.459 1.00 96.38 110 SER A O 1
ATOM 843 N N . GLY A 1 111 ? 11.108 -2.335 -1.494 1.00 94.94 111 GLY A N 1
ATOM 844 C CA . GLY A 1 111 ? 11.972 -1.160 -1.343 1.00 94.94 111 GLY A CA 1
ATOM 845 C C . GLY A 1 111 ? 11.523 0.071 -2.138 1.00 94.94 111 GLY A C 1
ATOM 846 O O . GLY A 1 111 ? 12.260 1.053 -2.205 1.00 94.94 111 GLY A O 1
ATOM 847 N N . ALA A 1 112 ? 10.325 0.044 -2.727 1.00 96.75 112 ALA A N 1
ATOM 848 C CA . ALA A 1 112 ? 9.722 1.187 -3.414 1.00 96.75 112 ALA A CA 1
ATOM 849 C C . ALA A 1 112 ? 9.052 2.186 -2.450 1.00 96.75 112 ALA A C 1
ATOM 851 O O . ALA A 1 112 ? 8.922 3.366 -2.773 1.00 96.75 112 ALA A O 1
ATOM 852 N N . LEU A 1 113 ? 8.640 1.732 -1.263 1.00 97.56 113 LEU A N 1
ATOM 853 C CA . LEU A 1 113 ? 8.076 2.557 -0.194 1.00 97.56 113 LEU A CA 1
ATOM 854 C C . LEU A 1 113 ? 8.937 2.439 1.072 1.00 97.56 113 LEU A C 1
ATOM 856 O O . LEU A 1 113 ? 9.382 1.356 1.436 1.00 97.56 113 LEU A O 1
ATOM 860 N N . TYR A 1 114 ? 9.148 3.544 1.787 1.00 96.25 114 TYR A N 1
ATOM 861 C CA . TYR A 1 114 ? 9.803 3.485 3.093 1.00 96.25 114 TYR A CA 1
ATOM 862 C C . TYR A 1 114 ? 8.895 2.835 4.139 1.00 96.25 114 TYR A C 1
ATOM 864 O O . TYR A 1 114 ? 7.720 3.188 4.252 1.00 96.25 114 TYR A O 1
ATOM 872 N N . MET A 1 115 ? 9.465 1.962 4.974 1.00 96.56 115 MET A N 1
ATOM 873 C CA . MET A 1 115 ? 8.721 1.264 6.026 1.00 96.56 115 MET A CA 1
ATOM 874 C C . MET A 1 115 ? 8.024 2.225 7.001 1.00 96.56 115 MET A C 1
ATOM 876 O O . MET A 1 115 ? 6.889 1.989 7.405 1.00 96.56 115 MET A O 1
ATOM 880 N N . SER A 1 116 ? 8.650 3.362 7.320 1.00 96.38 116 SER A N 1
ATOM 881 C CA . SER A 1 116 ? 8.034 4.416 8.137 1.00 96.38 116 SER A CA 1
ATOM 882 C C . SER A 1 116 ? 6.755 4.989 7.518 1.00 96.38 116 SER A C 1
ATOM 884 O O . SER A 1 116 ? 5.812 5.283 8.246 1.00 96.38 116 SER A O 1
ATOM 886 N N . GLY A 1 117 ? 6.704 5.117 6.189 1.00 96.56 117 GLY A N 1
ATOM 887 C CA . GLY A 1 117 ? 5.514 5.571 5.471 1.00 96.56 117 GLY A CA 1
ATOM 888 C C . GLY A 1 117 ? 4.376 4.555 5.543 1.00 96.56 117 GLY A C 1
ATOM 889 O O . GLY A 1 117 ? 3.234 4.936 5.783 1.00 96.56 117 GLY A O 1
ATOM 890 N N . LEU A 1 118 ? 4.689 3.260 5.409 1.00 97.69 118 LEU A N 1
ATOM 891 C CA . LEU A 1 118 ? 3.704 2.192 5.599 1.00 97.69 118 LEU A CA 1
ATOM 892 C C . LEU A 1 118 ? 3.155 2.189 7.029 1.00 97.69 118 LEU A C 1
ATOM 894 O O . LEU A 1 118 ? 1.943 2.163 7.211 1.00 97.69 118 LEU A O 1
ATOM 898 N N . VAL A 1 119 ? 4.032 2.215 8.034 1.00 97.50 119 VAL A N 1
ATOM 899 C CA . VAL A 1 119 ? 3.624 2.187 9.446 1.00 97.50 119 VAL A CA 1
ATOM 900 C C . VAL A 1 119 ? 2.755 3.393 9.790 1.00 97.50 119 VAL A C 1
ATOM 902 O O . VAL A 1 119 ? 1.710 3.205 10.406 1.00 97.50 119 VAL A O 1
ATOM 905 N N . GLY A 1 120 ? 3.118 4.597 9.335 1.00 97.12 120 GLY A N 1
ATOM 906 C CA . GLY A 1 120 ? 2.278 5.787 9.500 1.00 97.12 120 GLY A CA 1
ATOM 907 C C . GLY A 1 120 ? 0.872 5.582 8.932 1.00 97.12 120 GLY A C 1
ATOM 908 O O . GLY A 1 120 ? -0.111 5.773 9.637 1.00 97.12 120 GLY A O 1
ATOM 909 N N . LEU A 1 121 ? 0.771 5.057 7.708 1.00 96.44 121 LEU A N 1
ATOM 910 C CA . LEU A 1 121 ? -0.518 4.768 7.080 1.00 96.44 121 LEU A CA 1
ATOM 911 C C . LEU A 1 121 ? -1.333 3.705 7.844 1.00 96.44 121 LEU A C 1
ATOM 913 O O . LEU A 1 121 ? -2.553 3.818 7.955 1.00 96.44 121 LEU A O 1
ATOM 917 N N . LEU A 1 122 ? -0.687 2.663 8.381 1.00 97.31 122 LEU A N 1
ATOM 918 C CA . LEU A 1 122 ? -1.366 1.656 9.207 1.00 97.31 122 LEU A CA 1
ATOM 919 C C . LEU A 1 122 ? -1.877 2.257 10.525 1.00 97.31 122 LEU A C 1
ATOM 921 O O . LEU A 1 122 ? -2.982 1.914 10.951 1.00 97.31 122 LEU A O 1
ATOM 925 N N . MET A 1 123 ? -1.105 3.157 11.140 1.00 96.75 123 MET A N 1
ATOM 926 C CA . MET A 1 123 ? -1.497 3.877 12.353 1.00 96.75 123 MET A CA 1
ATOM 927 C C . MET A 1 123 ? -2.689 4.802 12.097 1.00 96.75 123 MET A C 1
ATOM 929 O O . MET A 1 123 ? -3.649 4.744 12.861 1.00 96.75 123 MET A O 1
ATOM 933 N N . ASP A 1 124 ? -2.708 5.545 10.988 1.00 95.31 124 ASP A N 1
ATOM 934 C CA . ASP A 1 124 ? -3.836 6.415 10.619 1.00 95.31 124 ASP A CA 1
ATOM 935 C C . ASP A 1 124 ? -5.157 5.627 10.520 1.00 95.31 124 ASP A C 1
ATOM 937 O O . ASP A 1 124 ? -6.204 6.047 11.021 1.00 95.31 124 ASP A O 1
ATOM 941 N N . PHE A 1 125 ? -5.126 4.428 9.923 1.00 95.12 125 PHE A N 1
ATOM 942 C CA . PHE A 1 125 ? -6.291 3.537 9.913 1.00 95.12 125 PHE A CA 1
ATOM 943 C C . PHE A 1 125 ? -6.606 2.985 11.313 1.00 95.12 125 PHE A C 1
ATOM 945 O O . PHE A 1 125 ? -7.777 2.862 11.679 1.00 95.12 125 PHE A O 1
ATOM 952 N N . ALA A 1 126 ? -5.596 2.648 12.117 1.00 95.69 126 ALA A N 1
ATOM 953 C CA . ALA A 1 126 ? -5.798 2.147 13.474 1.00 95.69 126 ALA A CA 1
ATOM 954 C C . ALA A 1 126 ? -6.454 3.193 14.396 1.00 95.69 126 ALA A C 1
ATOM 956 O O . ALA A 1 126 ? -7.329 2.846 15.191 1.00 95.69 126 ALA A O 1
ATOM 957 N N . GLU A 1 127 ? -6.137 4.479 14.237 1.00 94.94 127 GLU A N 1
ATOM 958 C CA . GLU A 1 127 ? -6.787 5.576 14.966 1.00 94.94 127 GLU A CA 1
ATOM 959 C C . GLU A 1 127 ? -8.298 5.647 14.699 1.00 94.94 127 GLU A C 1
ATOM 961 O O . GLU A 1 127 ? -9.096 5.929 15.598 1.00 94.94 127 GLU A O 1
ATOM 966 N N . VAL A 1 128 ? -8.739 5.311 13.482 1.00 93.81 128 VAL A N 1
ATOM 967 C CA . VAL A 1 128 ? -10.175 5.205 13.182 1.00 93.81 128 VAL A CA 1
ATOM 968 C C . VAL A 1 128 ? -10.824 4.098 14.013 1.00 93.81 128 VAL A C 1
ATOM 970 O O . VAL A 1 128 ? -11.958 4.265 14.465 1.00 93.81 128 VAL A O 1
ATOM 973 N N . ALA A 1 129 ? -10.127 2.985 14.262 1.00 92.81 129 ALA A N 1
ATOM 974 C CA . ALA A 1 129 ? -10.640 1.902 15.098 1.00 92.81 129 ALA A CA 1
ATOM 975 C C . ALA A 1 129 ? -10.758 2.307 16.578 1.00 92.81 129 ALA A C 1
ATOM 977 O O . ALA A 1 129 ? -11.736 1.944 17.239 1.00 92.81 129 ALA A O 1
ATOM 978 N N . SER A 1 130 ? -9.831 3.106 17.108 1.00 91.19 130 SER A N 1
ATOM 979 C CA . SER A 1 130 ? -9.889 3.583 18.498 1.00 91.19 130 SER A CA 1
ATOM 980 C C . SER A 1 130 ? -10.867 4.750 18.708 1.00 91.19 130 SER A C 1
ATOM 982 O O . SER A 1 130 ? -11.320 4.971 19.830 1.00 91.19 130 SER A O 1
ATOM 984 N N . ASN A 1 131 ? -11.289 5.445 17.646 1.00 93.00 131 ASN A N 1
ATOM 985 C CA . ASN A 1 131 ? -12.199 6.586 17.742 1.00 93.00 131 ASN A CA 1
ATOM 986 C C . ASN A 1 131 ? -13.626 6.198 18.181 1.00 93.00 131 ASN A C 1
ATOM 988 O O . ASN A 1 131 ? -14.471 5.807 17.375 1.00 93.00 131 ASN A O 1
ATOM 992 N N . GLU A 1 132 ? -13.939 6.397 19.462 1.00 88.94 132 GLU A N 1
ATOM 993 C CA . GLU A 1 132 ? -15.254 6.093 20.046 1.00 88.94 132 GLU A CA 1
ATOM 994 C C . GLU A 1 132 ? -16.422 6.894 19.461 1.00 88.94 132 GLU A C 1
ATOM 996 O O . GLU A 1 132 ? -17.565 6.440 19.517 1.00 88.94 132 GLU A O 1
ATOM 1001 N N . LYS A 1 133 ? -16.150 8.061 18.865 1.00 90.75 133 LYS A N 1
ATOM 1002 C CA . LYS A 1 133 ? -17.173 8.891 18.214 1.00 90.75 133 LYS A CA 1
ATOM 1003 C C . LYS A 1 133 ? -17.530 8.376 16.819 1.00 90.75 133 LYS A C 1
ATOM 1005 O O . LYS A 1 133 ? -18.566 8.760 16.277 1.00 90.75 133 LYS A O 1
ATOM 1010 N N . ALA A 1 134 ? -16.678 7.545 16.218 1.00 89.69 134 ALA A N 1
ATOM 1011 C CA . ALA A 1 134 ? -16.912 6.989 14.896 1.00 89.69 134 ALA A CA 1
ATOM 1012 C C . ALA A 1 134 ? -17.952 5.861 14.937 1.00 89.69 134 ALA A C 1
ATOM 1014 O O . ALA A 1 134 ? -18.093 5.121 15.913 1.00 89.69 134 ALA A O 1
ATOM 1015 N N . HIS A 1 135 ? -18.672 5.690 13.828 1.00 89.69 135 HIS A N 1
ATOM 1016 C CA . HIS A 1 135 ? -19.632 4.600 13.696 1.00 89.69 135 HIS A CA 1
ATOM 1017 C C . HIS A 1 135 ? -18.928 3.239 13.803 1.00 89.69 135 HIS A C 1
ATOM 1019 O O . HIS A 1 135 ? -17.929 3.002 13.122 1.00 89.69 135 HIS A O 1
ATOM 1025 N N . ARG A 1 136 ? -19.486 2.309 14.591 1.00 87.69 136 ARG A N 1
ATOM 1026 C CA . ARG A 1 136 ? -18.877 0.993 14.871 1.00 87.69 136 ARG A CA 1
ATOM 1027 C C . ARG A 1 136 ? -18.438 0.241 13.614 1.00 87.69 136 ARG A C 1
ATOM 1029 O O . ARG A 1 136 ? -17.346 -0.302 13.597 1.00 87.69 136 ARG A O 1
ATOM 1036 N N . LEU A 1 137 ? -19.252 0.239 12.555 1.00 88.31 137 LEU A N 1
ATOM 1037 C CA . LEU A 1 137 ? -18.886 -0.442 11.303 1.00 88.31 137 LEU A CA 1
ATOM 1038 C C . LEU A 1 137 ? -17.622 0.143 10.654 1.00 88.31 137 LEU A C 1
ATOM 1040 O O . LEU A 1 137 ? -16.839 -0.614 10.093 1.00 88.31 137 LEU A O 1
ATOM 1044 N N . LYS A 1 138 ? -17.397 1.462 10.754 1.00 89.94 138 LYS A N 1
ATOM 1045 C CA . LYS A 1 138 ? -16.174 2.097 10.239 1.00 89.94 138 LYS A CA 1
ATOM 1046 C C . LYS A 1 138 ? -14.960 1.704 11.083 1.00 89.94 138 LYS A C 1
ATOM 1048 O O . LYS A 1 138 ? -13.920 1.380 10.524 1.00 89.94 138 LYS A O 1
ATOM 1053 N N . ARG A 1 139 ? -15.127 1.641 12.408 1.00 93.12 139 ARG A N 1
ATOM 1054 C CA . ARG A 1 139 ? -14.096 1.166 13.348 1.00 93.12 139 ARG A CA 1
ATOM 1055 C C . ARG A 1 139 ? -13.715 -0.297 13.083 1.00 93.12 139 ARG A C 1
ATOM 1057 O O . ARG A 1 139 ? -12.539 -0.620 12.954 1.00 93.12 139 ARG A O 1
ATOM 1064 N N . ASP A 1 140 ? -14.719 -1.161 12.920 1.00 92.62 140 ASP A N 1
ATOM 1065 C CA . ASP A 1 140 ? -14.555 -2.586 12.601 1.00 92.62 140 ASP A CA 1
ATOM 1066 C C . ASP A 1 140 ? -13.821 -2.790 11.283 1.00 92.62 140 ASP A C 1
ATOM 1068 O O . ASP A 1 140 ? -12.919 -3.621 11.182 1.00 92.62 140 ASP A O 1
ATOM 1072 N N . TYR A 1 141 ? -14.223 -2.028 10.269 1.00 92.38 141 TYR A N 1
ATOM 1073 C CA . TYR A 1 141 ? -13.621 -2.099 8.955 1.00 92.38 141 TYR A CA 1
ATOM 1074 C C . TYR A 1 141 ? -12.160 -1.636 8.974 1.00 92.38 141 TYR A C 1
ATOM 1076 O O . TYR A 1 141 ? -11.303 -2.310 8.403 1.00 92.38 141 TYR A O 1
ATOM 1084 N N . ALA A 1 142 ? -11.860 -0.530 9.657 1.00 94.06 142 ALA A N 1
ATOM 1085 C CA . ALA A 1 142 ? -10.496 -0.039 9.797 1.00 94.06 142 ALA A CA 1
ATOM 1086 C C . ALA A 1 142 ? -9.598 -1.082 10.485 1.00 94.06 142 ALA A C 1
ATOM 1088 O O . ALA A 1 142 ? -8.547 -1.440 9.952 1.00 94.06 142 ALA A O 1
ATOM 1089 N N . ALA A 1 143 ? -10.074 -1.676 11.586 1.00 94.88 143 ALA A N 1
ATOM 1090 C CA . ALA A 1 143 ? -9.368 -2.752 12.276 1.00 94.88 143 ALA A CA 1
ATOM 1091 C C . ALA A 1 143 ? -9.143 -3.979 11.374 1.00 94.88 143 ALA A C 1
ATOM 1093 O O . ALA A 1 143 ? -8.026 -4.488 11.278 1.00 94.88 143 ALA A O 1
ATOM 1094 N N . LEU A 1 144 ? -10.178 -4.433 10.658 1.00 94.81 144 LEU A N 1
ATOM 1095 C CA . LEU A 1 144 ? -10.074 -5.549 9.711 1.00 94.81 144 LEU A CA 1
ATOM 1096 C C . LEU A 1 144 ? -9.070 -5.262 8.586 1.00 94.81 144 LEU A C 1
ATOM 1098 O O . LEU A 1 144 ? -8.370 -6.168 8.138 1.00 94.81 144 LEU A O 1
ATOM 1102 N N . THR A 1 145 ? -9.011 -4.020 8.118 1.00 95.31 145 THR A N 1
ATOM 1103 C CA . THR A 1 145 ? -8.171 -3.611 6.988 1.00 95.31 145 THR A CA 1
ATOM 1104 C C . THR A 1 145 ? -6.697 -3.600 7.366 1.00 95.31 145 THR A C 1
ATOM 1106 O O . THR A 1 145 ? -5.880 -4.163 6.634 1.00 95.31 145 THR A O 1
ATOM 1109 N N . VAL A 1 146 ? -6.365 -3.068 8.546 1.00 96.81 146 VAL A N 1
ATOM 1110 C CA . VAL A 1 146 ? -4.994 -3.097 9.074 1.00 96.81 146 VAL A CA 1
ATOM 1111 C C . VAL A 1 146 ? -4.583 -4.530 9.400 1.00 96.81 146 VAL A C 1
ATOM 1113 O O . VAL A 1 146 ? -3.605 -5.028 8.842 1.00 96.81 146 VAL A O 1
ATOM 1116 N N . MET A 1 147 ? -5.372 -5.253 10.205 1.00 95.75 147 MET A N 1
ATOM 1117 C CA . MET A 1 147 ? -5.068 -6.645 10.565 1.00 95.75 147 MET A CA 1
ATOM 1118 C C . MET A 1 147 ? -4.980 -7.563 9.338 1.00 95.75 147 MET A C 1
ATOM 1120 O O . MET A 1 147 ? -4.153 -8.466 9.296 1.00 95.75 147 MET A O 1
ATOM 1124 N N . GLY A 1 148 ? -5.804 -7.328 8.313 1.00 95.38 148 GLY A N 1
ATOM 1125 C CA . GLY A 1 148 ? -5.784 -8.077 7.057 1.00 95.38 148 GLY A CA 1
ATOM 1126 C C . GLY A 1 148 ? -4.647 -7.701 6.100 1.00 95.38 148 GLY A C 1
ATOM 1127 O O . GLY A 1 148 ? -4.510 -8.358 5.059 1.00 95.38 148 GLY A O 1
ATOM 1128 N N . THR A 1 149 ? -3.873 -6.662 6.426 1.00 96.88 149 THR A N 1
ATOM 1129 C CA . THR A 1 149 ? -2.663 -6.232 5.710 1.00 96.88 149 THR A CA 1
ATOM 1130 C C . THR A 1 149 ? -1.392 -6.698 6.414 1.00 96.88 149 THR A C 1
ATOM 1132 O O . THR A 1 149 ? -0.443 -7.068 5.732 1.00 96.88 149 THR A O 1
ATOM 1135 N N . LEU A 1 150 ? -1.383 -6.784 7.749 1.00 96.25 150 LEU A N 1
ATOM 1136 C CA . LEU A 1 150 ? -0.207 -7.218 8.513 1.00 96.25 150 LEU A CA 1
ATOM 1137 C C . LEU A 1 150 ? 0.451 -8.514 8.001 1.00 96.25 150 LEU A C 1
ATOM 1139 O O . LEU A 1 150 ? 1.673 -8.518 7.918 1.00 96.25 150 LEU A O 1
ATOM 1143 N N . PRO A 1 151 ? -0.265 -9.577 7.575 1.00 96.00 151 PRO A N 1
ATOM 1144 C CA . PRO A 1 151 ? 0.379 -10.789 7.058 1.00 96.00 151 PRO A CA 1
ATOM 1145 C C . PRO A 1 151 ? 1.345 -10.573 5.884 1.00 96.00 151 PRO A C 1
ATOM 1147 O O . PRO A 1 151 ? 2.149 -11.453 5.608 1.00 96.00 151 PRO A O 1
ATOM 1150 N N . TRP A 1 152 ? 1.257 -9.434 5.198 1.00 96.38 152 TRP A N 1
ATOM 1151 C CA . TRP A 1 152 ? 2.088 -9.092 4.048 1.00 96.38 152 TRP A CA 1
ATOM 1152 C C . TRP A 1 152 ? 3.390 -8.395 4.463 1.00 96.38 152 TRP A C 1
ATOM 1154 O O . TRP A 1 152 ? 4.402 -8.552 3.803 1.00 96.38 152 TRP A O 1
ATOM 1164 N N . CYS A 1 153 ? 3.412 -7.660 5.578 1.00 96.12 153 CYS A N 1
ATOM 1165 C CA . CYS A 1 153 ? 4.577 -6.866 5.999 1.00 96.12 153 CYS A CA 1
ATOM 1166 C C . CYS A 1 153 ? 5.077 -7.151 7.424 1.00 96.12 153 CYS A C 1
ATOM 1168 O O . CYS A 1 153 ? 6.099 -6.598 7.820 1.00 96.12 153 CYS A O 1
ATOM 1170 N N . CYS A 1 154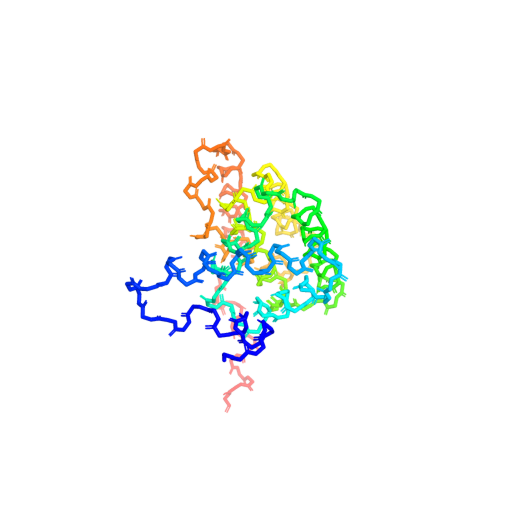 ? 4.386 -7.984 8.210 1.00 95.12 154 CYS A N 1
ATOM 1171 C CA . CYS A 1 154 ? 4.613 -8.115 9.654 1.00 95.12 154 CYS A CA 1
ATOM 1172 C C . CYS A 1 154 ? 6.048 -8.503 10.013 1.00 95.12 154 CYS A C 1
ATOM 1174 O O . CYS A 1 154 ? 6.578 -7.966 10.979 1.00 95.12 154 CYS A O 1
ATOM 1176 N N . GLU A 1 155 ? 6.665 -9.422 9.267 1.00 95.31 155 GLU A N 1
ATOM 1177 C CA . GLU A 1 155 ? 8.048 -9.848 9.515 1.00 95.31 155 GLU A CA 1
ATOM 1178 C C . GLU A 1 155 ? 8.987 -8.640 9.459 1.00 95.31 155 GLU A C 1
ATOM 1180 O O . GLU A 1 155 ? 9.615 -8.288 10.455 1.00 95.31 155 GLU A O 1
ATOM 1185 N N . ARG A 1 156 ? 8.954 -7.906 8.348 1.00 94.88 156 ARG A N 1
ATOM 1186 C CA . ARG A 1 156 ? 9.812 -6.743 8.135 1.00 94.88 156 ARG A CA 1
ATOM 1187 C C . ARG A 1 156 ? 9.493 -5.573 9.068 1.00 94.88 156 ARG A C 1
ATOM 1189 O O . ARG A 1 156 ? 10.400 -4.927 9.587 1.00 94.88 156 ARG A O 1
ATOM 1196 N N . VAL A 1 157 ? 8.211 -5.322 9.346 1.00 95.75 157 VAL A N 1
ATOM 1197 C CA . VAL A 1 157 ? 7.802 -4.322 10.347 1.00 95.75 157 VAL A CA 1
ATOM 1198 C C . VAL A 1 157 ? 8.332 -4.716 11.731 1.00 95.75 157 VAL A C 1
ATOM 1200 O O . VAL A 1 157 ? 8.809 -3.860 12.460 1.00 95.75 157 VAL A O 1
ATOM 1203 N N . SER A 1 158 ? 8.322 -5.999 12.102 1.00 96.19 158 SER A N 1
ATOM 1204 C CA . SER A 1 158 ? 8.818 -6.450 13.413 1.00 96.19 158 SER A CA 1
ATOM 1205 C C . SER A 1 158 ? 10.338 -6.325 13.586 1.00 96.19 158 SER A C 1
ATOM 1207 O O . SER A 1 158 ? 10.829 -6.268 14.719 1.00 96.19 158 SER A O 1
ATOM 1209 N N . GLU A 1 159 ? 11.074 -6.284 12.473 1.00 95.81 159 GLU A N 1
ATOM 1210 C CA . GLU A 1 159 ? 12.522 -6.079 12.432 1.00 95.81 159 GLU A CA 1
ATOM 1211 C C . GLU A 1 159 ? 12.888 -4.591 12.477 1.00 95.81 159 GLU A C 1
ATOM 1213 O O . GLU A 1 159 ? 13.771 -4.199 13.238 1.00 95.81 159 GLU A O 1
ATOM 1218 N N . GLU A 1 160 ? 12.201 -3.759 11.688 1.00 95.56 160 GLU A N 1
ATOM 1219 C CA . GLU A 1 160 ? 12.541 -2.339 11.515 1.00 95.56 160 GLU A CA 1
ATOM 1220 C C . GLU A 1 160 ? 11.774 -1.394 12.462 1.00 95.56 160 GLU A C 1
ATOM 1222 O O . GLU A 1 160 ? 12.228 -0.279 12.733 1.00 95.56 160 GLU A O 1
ATOM 1227 N N . LYS A 1 161 ? 10.583 -1.806 12.912 1.00 96.44 161 LYS A N 1
ATOM 1228 C CA . LYS A 1 161 ? 9.528 -0.969 13.518 1.00 96.44 161 LYS A CA 1
ATOM 1229 C C . LYS A 1 161 ? 8.734 -1.712 14.601 1.00 96.44 161 LYS A C 1
ATOM 1231 O O . LYS A 1 161 ? 7.503 -1.713 14.622 1.00 96.44 161 LYS A O 1
ATOM 1236 N N . ARG A 1 162 ? 9.460 -2.412 15.480 1.00 96.19 162 ARG A N 1
ATOM 1237 C CA . ARG A 1 162 ? 8.878 -3.279 16.516 1.00 96.19 162 ARG A CA 1
ATOM 1238 C C . ARG A 1 162 ? 7.959 -2.528 17.473 1.00 96.19 162 ARG A C 1
ATOM 1240 O O . ARG A 1 162 ? 6.862 -3.013 17.726 1.00 96.19 162 ARG A O 1
ATOM 1247 N N . ASP A 1 163 ? 8.402 -1.385 17.982 1.00 97.31 163 ASP A N 1
ATOM 1248 C CA . ASP A 1 163 ? 7.645 -0.623 18.978 1.00 97.31 163 ASP A CA 1
ATOM 1249 C C . ASP A 1 163 ? 6.306 -0.164 18.379 1.00 97.31 163 ASP A C 1
ATOM 1251 O O . ASP A 1 163 ? 5.247 -0.397 18.957 1.00 97.31 163 ASP A O 1
ATOM 1255 N N . GLU A 1 164 ? 6.325 0.359 17.147 1.00 96.81 164 GLU A N 1
ATOM 1256 C CA . GLU A 1 164 ? 5.102 0.764 16.450 1.00 96.81 164 GLU A CA 1
ATOM 1257 C C . GLU A 1 164 ? 4.169 -0.429 16.142 1.00 96.81 164 GLU A C 1
ATOM 1259 O O . GLU A 1 164 ? 2.942 -0.298 16.153 1.00 96.81 164 GLU A O 1
ATOM 1264 N N . LEU A 1 165 ? 4.722 -1.620 15.890 1.00 96.75 165 LEU A N 1
ATOM 1265 C CA . LEU A 1 165 ? 3.933 -2.844 15.727 1.00 96.75 165 LEU A CA 1
ATOM 1266 C C . LEU A 1 165 ? 3.276 -3.293 17.041 1.00 96.75 165 LEU A C 1
ATOM 1268 O O . LEU A 1 165 ? 2.125 -3.738 17.040 1.00 96.75 165 LEU A O 1
ATOM 1272 N N . GLU A 1 166 ? 3.992 -3.190 18.160 1.00 97.06 166 GLU A N 1
ATOM 1273 C CA . GLU A 1 166 ? 3.457 -3.479 19.492 1.00 97.06 166 GLU A CA 1
ATOM 1274 C C . GLU A 1 166 ? 2.338 -2.500 19.873 1.00 97.06 166 GLU A C 1
ATOM 1276 O O . GLU A 1 166 ? 1.311 -2.930 20.414 1.00 97.06 166 GLU A O 1
ATOM 1281 N N . ASP A 1 167 ? 2.476 -1.223 19.508 1.00 96.69 167 ASP A N 1
ATOM 1282 C CA . ASP A 1 167 ? 1.436 -0.205 19.673 1.00 96.69 167 ASP A CA 1
ATOM 1283 C C . ASP A 1 167 ? 0.170 -0.558 18.877 1.00 96.69 167 ASP A C 1
ATOM 1285 O O . ASP A 1 167 ? -0.933 -0.571 19.437 1.00 96.69 167 ASP A O 1
ATOM 1289 N N . LEU A 1 168 ? 0.312 -0.945 17.600 1.00 96.75 168 LEU A N 1
ATOM 1290 C CA . LEU A 1 168 ? -0.807 -1.425 16.775 1.00 96.75 168 LEU A CA 1
ATOM 1291 C C . LEU A 1 168 ? -1.517 -2.622 17.419 1.00 96.75 168 LEU A C 1
ATOM 1293 O O . LEU A 1 168 ? -2.749 -2.656 17.506 1.00 96.75 168 LEU A O 1
ATOM 1297 N N . PHE A 1 169 ? -0.761 -3.619 17.886 1.00 96.50 169 PHE A N 1
ATOM 1298 C CA . PHE A 1 169 ? -1.345 -4.796 18.527 1.00 96.50 169 PHE A CA 1
ATOM 1299 C C . PHE A 1 169 ? -2.035 -4.471 19.847 1.00 96.50 169 PHE A C 1
ATOM 1301 O O . PHE A 1 169 ? -3.065 -5.075 20.156 1.00 96.50 169 PHE A O 1
ATOM 1308 N N . THR A 1 170 ? -1.494 -3.539 20.625 1.00 96.75 170 THR A N 1
ATOM 1309 C CA . THR A 1 170 ? -2.116 -3.076 21.869 1.00 96.75 170 THR A CA 1
ATOM 1310 C C . THR A 1 170 ? -3.439 -2.379 21.574 1.00 96.75 170 THR A C 1
ATOM 1312 O O . THR A 1 170 ? -4.470 -2.791 22.108 1.00 96.75 170 THR A O 1
ATOM 1315 N N . LEU A 1 171 ? -3.452 -1.443 20.622 1.00 96.12 171 LEU A N 1
ATOM 1316 C CA . LEU A 1 171 ? -4.662 -0.744 20.191 1.00 96.12 171 LEU A CA 1
ATOM 1317 C C . LEU A 1 171 ? -5.755 -1.721 19.744 1.00 96.12 171 LEU A C 1
ATOM 1319 O O . LEU A 1 171 ? -6.901 -1.626 20.194 1.00 96.12 171 LEU A O 1
ATOM 1323 N N . PHE A 1 172 ? -5.429 -2.688 18.880 1.00 95.38 172 PHE A N 1
ATOM 1324 C CA . PHE A 1 172 ? -6.435 -3.640 18.404 1.00 95.38 172 PHE A CA 1
ATOM 1325 C C . PHE A 1 172 ? -6.894 -4.616 19.483 1.00 95.38 172 PHE A C 1
ATOM 1327 O O . PHE A 1 172 ? -8.063 -4.999 19.488 1.00 95.38 172 PHE A O 1
ATOM 1334 N N . ARG A 1 173 ? -6.027 -5.001 20.421 1.00 95.06 173 ARG A N 1
ATOM 1335 C CA . ARG A 1 173 ? -6.419 -5.828 21.570 1.00 95.06 173 ARG A CA 1
ATOM 1336 C C . ARG A 1 173 ? -7.454 -5.116 22.434 1.00 95.06 173 ARG A C 1
ATOM 1338 O O . ARG A 1 173 ? -8.469 -5.726 22.781 1.00 95.06 173 ARG A O 1
ATOM 1345 N N . ASP A 1 174 ? -7.230 -3.841 22.727 1.00 94.38 174 ASP A N 1
ATOM 1346 C CA . ASP A 1 174 ? -8.147 -3.024 23.521 1.00 94.38 174 ASP A CA 1
ATOM 1347 C C . ASP A 1 174 ? -9.468 -2.821 22.775 1.00 94.38 174 ASP A C 1
ATOM 1349 O O . ASP A 1 174 ? -10.547 -3.065 23.326 1.00 94.38 174 ASP A O 1
ATOM 1353 N N . TYR A 1 175 ? -9.391 -2.496 21.480 1.00 93.69 175 TYR A N 1
ATOM 1354 C CA . TYR A 1 175 ? -10.562 -2.370 20.615 1.00 93.69 175 TYR A CA 1
ATOM 1355 C C . TYR A 1 175 ? -11.419 -3.643 20.597 1.00 93.69 175 TYR A C 1
ATOM 1357 O O . TYR A 1 175 ? -12.634 -3.590 20.798 1.00 93.69 175 TYR A O 1
ATOM 1365 N N . MET A 1 176 ? -10.792 -4.800 20.376 1.00 91.00 176 MET A N 1
ATOM 1366 C CA . MET A 1 176 ? -11.485 -6.085 20.296 1.00 91.00 176 MET A CA 1
ATOM 1367 C C . MET A 1 176 ? -12.076 -6.504 21.645 1.00 91.00 176 MET A C 1
ATOM 1369 O O . MET A 1 176 ? -13.151 -7.100 21.670 1.00 91.00 176 MET A O 1
ATOM 1373 N N . SER A 1 177 ? -11.425 -6.155 22.758 1.00 91.69 177 SER A N 1
ATOM 1374 C CA . SER A 1 177 ? -11.914 -6.440 24.115 1.00 91.69 177 SER A CA 1
ATOM 1375 C C . SER A 1 177 ? -13.133 -5.593 24.491 1.00 91.69 177 SER A C 1
ATOM 1377 O O . SER A 1 177 ? -14.022 -6.069 25.194 1.00 91.69 177 SER A O 1
ATOM 1379 N N . ALA A 1 178 ? -13.211 -4.356 23.994 1.00 89.88 178 ALA A N 1
ATOM 1380 C CA . ALA A 1 178 ? -14.365 -3.475 24.180 1.00 89.88 178 ALA A CA 1
ATOM 1381 C C . ALA A 1 178 ? -15.543 -3.806 23.241 1.00 89.88 178 ALA A C 1
ATOM 1383 O O . ALA A 1 178 ? -16.637 -3.247 23.373 1.00 89.88 178 ALA A O 1
ATOM 1384 N N . ARG A 1 179 ? -15.336 -4.692 22.260 1.00 87.06 179 ARG A N 1
ATOM 1385 C CA . ARG A 1 179 ? -16.321 -4.979 21.220 1.00 87.06 179 ARG A CA 1
ATOM 1386 C C . ARG A 1 179 ? -17.470 -5.845 21.759 1.00 87.06 179 ARG A C 1
ATOM 1388 O O . ARG A 1 179 ? -17.223 -6.835 22.447 1.00 87.06 179 ARG A O 1
ATOM 1395 N N . PRO A 1 180 ? -18.738 -5.547 21.407 1.00 83.94 180 PRO A N 1
ATOM 1396 C CA . PRO A 1 180 ? -19.854 -6.411 21.773 1.00 83.94 180 PRO A CA 1
ATOM 1397 C C . PRO A 1 180 ? -19.688 -7.830 21.201 1.00 83.94 180 PRO A C 1
ATOM 1399 O O . PRO A 1 180 ? -19.186 -7.982 20.081 1.00 83.94 180 PRO A O 1
ATOM 1402 N N . PRO A 1 181 ? -20.144 -8.871 21.921 1.00 78.88 181 PRO A N 1
ATOM 1403 C CA . PRO A 1 181 ? -20.051 -10.249 21.453 1.00 78.88 181 PRO A CA 1
ATOM 1404 C C . PRO A 1 181 ? -20.819 -10.458 20.141 1.00 78.88 181 PRO A C 1
ATOM 1406 O O . PRO A 1 181 ? -21.878 -9.878 19.920 1.00 78.88 181 PRO A O 1
ATOM 1409 N N . SER A 1 182 ? -20.329 -11.349 19.275 1.00 70.19 182 SER A N 1
ATOM 1410 C CA . SER A 1 182 ? -20.930 -11.609 17.955 1.00 70.19 182 SER A CA 1
ATOM 1411 C C . SER A 1 182 ? -22.418 -11.981 18.010 1.00 70.19 182 SER A C 1
ATOM 1413 O O . SER A 1 182 ? -23.163 -11.675 17.082 1.00 70.19 182 SER A O 1
ATOM 1415 N N . SER A 1 183 ? -22.878 -12.589 19.106 1.00 67.81 183 SER A N 1
ATOM 1416 C CA . SER A 1 183 ? -24.288 -12.927 19.330 1.00 67.81 183 SER A CA 1
ATOM 1417 C C . SER A 1 183 ? -25.201 -11.699 19.416 1.00 67.81 183 SER A C 1
ATOM 1419 O O . SER A 1 183 ? -26.298 -11.724 18.861 1.00 67.81 183 SER A O 1
ATOM 1421 N N . SER A 1 184 ? -24.754 -10.603 20.037 1.00 70.62 184 SER A N 1
ATOM 1422 C CA . SER A 1 184 ? -25.527 -9.355 20.094 1.00 70.62 184 SER A CA 1
ATOM 1423 C C . SER A 1 184 ? -25.496 -8.590 18.769 1.00 70.62 184 SER A C 1
ATOM 1425 O O . SER A 1 184 ? -26.403 -7.814 18.481 1.00 70.62 184 SER A O 1
ATOM 1427 N N . LEU A 1 185 ? -24.491 -8.850 17.928 1.00 65.56 185 LEU A N 1
ATOM 1428 C CA . LEU A 1 185 ? -24.371 -8.275 16.587 1.00 65.56 185 LEU A CA 1
ATOM 1429 C C . LEU A 1 185 ? -25.252 -8.993 15.553 1.00 65.56 185 LEU A C 1
ATOM 1431 O O . LEU A 1 185 ? -25.766 -8.349 14.642 1.00 65.56 185 LEU A O 1
ATOM 1435 N N . LEU A 1 186 ? -25.436 -10.310 15.690 1.00 65.06 186 LEU A N 1
ATOM 1436 C CA . LEU A 1 186 ? -26.240 -11.129 14.774 1.00 65.06 186 LEU A CA 1
ATOM 1437 C C . LEU A 1 186 ? -27.731 -11.179 15.144 1.00 65.06 186 LEU A C 1
ATOM 1439 O O . LEU A 1 186 ? -28.561 -11.458 14.277 1.00 65.06 186 LEU A O 1
ATOM 1443 N N . GLY A 1 187 ? -28.085 -10.887 16.401 1.00 54.75 187 GLY A N 1
ATOM 1444 C CA . GLY A 1 187 ? -29.462 -10.969 16.906 1.00 54.75 187 GLY A CA 1
ATOM 1445 C C . GLY A 1 187 ? -30.480 -10.080 16.177 1.00 54.75 187 GLY A C 1
ATOM 1446 O O . GLY A 1 187 ? -31.664 -10.401 16.170 1.00 54.75 187 GLY A O 1
ATOM 1447 N N . HIS A 1 188 ? -30.034 -9.010 15.511 1.00 53.59 188 HIS A N 1
ATOM 1448 C CA . HIS A 1 188 ? -30.896 -8.140 14.698 1.00 53.59 188 HIS A CA 1
ATOM 1449 C C . HIS A 1 188 ? -30.932 -8.505 13.203 1.00 53.59 188 HIS A C 1
ATOM 1451 O O . HIS A 1 188 ? -31.787 -7.999 12.483 1.00 53.59 188 HIS A O 1
ATOM 1457 N N . SER A 1 189 ? -30.036 -9.378 12.734 1.00 51.97 189 SER A N 1
ATOM 1458 C CA . SER A 1 189 ? -29.835 -9.667 11.302 1.00 51.97 189 SER A CA 1
ATOM 1459 C C . SER A 1 189 ? -30.327 -11.059 10.895 1.00 51.97 189 SER A C 1
ATOM 1461 O O . SER A 1 189 ? -30.682 -11.274 9.741 1.00 51.97 189 SER A O 1
ATOM 1463 N N . LEU A 1 190 ? -30.357 -12.008 11.835 1.00 48.00 190 LEU A N 1
ATOM 1464 C CA . LEU A 1 190 ? -30.808 -13.386 11.603 1.00 48.00 190 LEU A CA 1
ATOM 1465 C C . LEU A 1 190 ? -32.318 -13.530 11.321 1.00 48.00 190 LEU A C 1
ATOM 1467 O O . LEU A 1 190 ? -32.649 -14.319 10.439 1.00 48.00 190 LEU A O 1
ATOM 1471 N N . PRO A 1 191 ? -33.240 -12.774 11.956 1.00 48.06 191 PRO A N 1
ATOM 1472 C CA . PRO A 1 191 ? -34.671 -12.889 11.648 1.00 48.06 191 PRO A CA 1
ATOM 1473 C C . PRO A 1 191 ? -35.052 -12.368 10.255 1.00 48.06 191 PRO A C 1
ATOM 1475 O O . PRO A 1 191 ? -36.151 -12.633 9.794 1.00 48.06 191 PRO A O 1
ATOM 1478 N N . ALA A 1 192 ? -34.177 -11.595 9.601 1.00 47.84 192 ALA A N 1
ATOM 1479 C CA . ALA A 1 192 ? -34.415 -11.048 8.263 1.00 47.84 192 ALA A CA 1
ATOM 1480 C C . ALA A 1 192 ? -33.941 -11.982 7.131 1.00 47.84 192 ALA A C 1
ATOM 1482 O O . ALA A 1 192 ? -34.150 -11.677 5.959 1.00 47.84 192 ALA A O 1
ATOM 1483 N N . LEU A 1 193 ? -33.271 -13.088 7.476 1.00 44.59 193 LEU A N 1
ATOM 1484 C CA . LEU A 1 193 ? -32.708 -14.071 6.542 1.00 44.59 193 LEU A CA 1
ATOM 1485 C C . LEU A 1 193 ? -33.340 -15.470 6.696 1.00 44.59 193 LEU A C 1
ATOM 1487 O O . LEU A 1 193 ? -32.845 -16.426 6.097 1.00 44.59 193 LEU A O 1
ATOM 1491 N N . GLN A 1 194 ? -34.405 -15.586 7.494 1.00 38.78 194 GLN A N 1
ATOM 1492 C CA . GLN A 1 194 ? -35.286 -16.756 7.599 1.00 38.78 194 GLN A CA 1
ATOM 1493 C C . GLN A 1 194 ? -36.655 -16.415 7.015 1.00 38.78 194 GLN A C 1
ATOM 1495 O O . GLN A 1 194 ? -37.261 -17.328 6.415 1.00 38.78 194 GLN A O 1
#

Organism: Hemiselmis andersenii (NCBI:txid464988)

Sequence (194 aa):
GGSLKERIVMAGDERPNLLEAGVLALSDELLWSVQEGRGDWIDLIIECVCKLGSKIPVYAALVGLVNTEHPDYGKHFVNAVHARLETATLNDDFVTQKLLLRTAAELANSGALYMSGLVGLLMDFAEVASNEKAHRLKRDYAALTVMGTLPWCCERVSEEKRDELEDLFTLFRDYMSARPPSSSLLGHSLPALQ

InterPro domains:
  IPR003890 MIF4G-like, type 3 [PF02854] (42-184)
  IPR016024 Armadillo-type fold [SSF48371] (4-183)
  IPR027159 Nuclear cap-binding protein subunit 1 [PTHR12412] (32-184)

pLDDT: mean 91.81, std 11.12, range [38.78, 98.38]